Protein AF-A0A7W1TT64-F1 (afdb_monomer)

Nearest PDB structures (foldseek):
  5xu1-assembly1_M  TM=7.284E-01  e=2.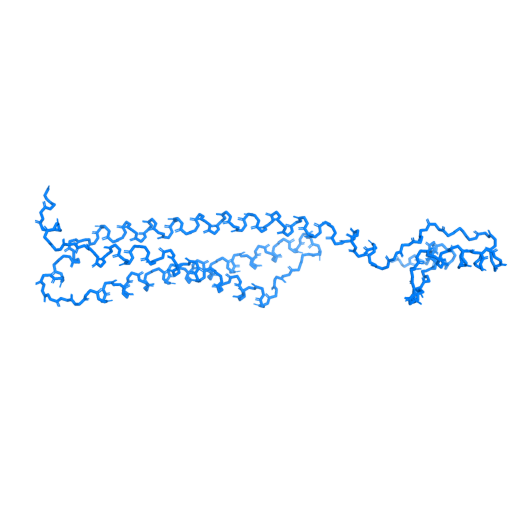300E-04  Streptococcus pneumoniae R6
  5nik-assembly1_J  TM=7.545E-01  e=5.074E-04  Escherichia coli K-12
  8g4c-assembly1_A  TM=6.627E-01  e=4.669E+00  Bacillus subtilis subsp. subtilis str. 168

Solvent-accessible surface area (backbone atoms only — not comparable to full-atom values): 11179 Å² total; per-residue (Å²): 135,87,77,84,75,57,78,86,72,55,84,64,75,81,83,80,88,79,92,64,96,60,70,62,73,74,47,47,64,59,53,52,49,54,48,38,75,76,38,79,88,60,82,85,86,75,96,68,52,74,66,54,54,48,50,65,68,44,48,63,56,52,52,50,52,51,54,52,48,50,53,50,51,52,53,49,51,53,49,35,52,49,53,32,49,54,47,40,48,56,47,62,79,39,41,64,63,52,34,52,44,45,74,76,65,52,63,59,64,59,56,33,53,49,47,44,51,52,38,49,50,54,44,51,52,50,48,52,50,49,52,55,50,49,53,52,49,49,54,59,49,33,76,79,38,89,83,63,74,78,84,51,69,67,59,54,51,51,52,49,51,52,51,50,52,46,39,53,60,28,32,48,58,43,27,51,52,64,61,64,61,50,58,70,57,62,76,63,73,124

Foldseek 3Di:
DDDDDPPVNPPPLDDDDDDDPDDQVVCVVVVQVVVCVVPVPRDPDDDDDPVRVVCVVCVVVVVVCVVVVVVVVVVLVVVLVVLLVVLLVVLVVCLLVLLVCVVVPHDLVVLLVVLLVVLQVVLVVVLVCCLVVVQVVLVVVCVVPVPRDDDDPVVSVVSSVVSNVSSNVSSVVSSVVSSPSDSVVSVVPD

Mean predicted aligned error: 13.92 Å

Secondary structure (DSSP, 8-state):
------TTT-----------SS-HHHHHHHHHHHHHHH-TT--------HHHHHHHHHHHHHHHHHHHHHHHHHHHHHHHHHHHHHHHHHHHHTHHHHHHHHHTT--HHHHHHHHHHHHHHHHHHHHHHHHHHHHHHHHHHHTT-TTPPPPPHHHHHHHHHHHHHHHHHHHHHHHHHHHT--HHHHTS--

Radius of gyration: 30.83 Å; Cα contacts (8 Å, |Δi|>4): 89; chains: 1; bounding box: 60×46×89 Å

Sequence (190 aa):
MSVYHPFEQEIGGGRIFVHARTDPYSLVPSITKVIRELSADQPVEQAATLEDIRAEVLAPDRLNAFVFGGFAAVALLIAIVGVTGVLAFSVSARTREFGIRLAIGSAPRHLRARVLREGAVIAGAGIAAGALGGIALARFAGSYIPDIRIPDVATLAGAAALLAAAAVCASLMPAARASRIDVIKALRAD

Structure (mmCIF, N/CA/C/O backbone):
data_AF-A0A7W1TT64-F1
#
_entry.id   AF-A0A7W1TT64-F1
#
loop_
_atom_site.group_PDB
_atom_site.id
_atom_site.type_symbol
_atom_site.label_atom_id
_atom_site.label_alt_id
_atom_site.label_comp_id
_atom_site.label_asym_id
_atom_site.label_entity_id
_atom_site.label_seq_id
_atom_site.pdbx_PDB_ins_code
_atom_site.Cartn_x
_atom_site.Cartn_y
_atom_site.Cartn_z
_atom_site.occupancy
_atom_site.B_iso_or_equiv
_atom_site.auth_seq_id
_atom_site.auth_comp_id
_atom_site.auth_asym_id
_atom_site.auth_atom_id
_atom_site.pdbx_PDB_model_num
ATOM 1 N N . MET A 1 1 ? 7.862 26.129 -38.323 1.00 34.88 1 MET A N 1
ATOM 2 C CA . MET A 1 1 ? 9.128 26.217 -39.078 1.00 34.88 1 MET A CA 1
ATOM 3 C C . MET A 1 1 ? 9.723 24.819 -39.105 1.00 34.88 1 MET A C 1
ATOM 5 O O . MET A 1 1 ? 10.373 24.418 -38.154 1.00 34.88 1 MET A O 1
ATOM 9 N N . SER A 1 2 ? 9.357 24.023 -40.108 1.00 41.34 2 SER A N 1
ATOM 10 C CA . SER A 1 2 ? 9.853 22.656 -40.290 1.00 41.34 2 SER A CA 1
ATOM 11 C C . SER A 1 2 ? 11.236 22.735 -40.926 1.00 41.34 2 SER A C 1
ATOM 13 O O . SER A 1 2 ? 11.357 22.994 -42.122 1.00 41.34 2 SER A O 1
ATOM 15 N N . VAL A 1 3 ? 12.270 22.598 -40.100 1.00 54.41 3 VAL A N 1
ATOM 16 C CA . VAL A 1 3 ? 13.655 22.497 -40.560 1.00 54.41 3 VAL A CA 1
ATOM 17 C C . VAL A 1 3 ? 13.798 21.134 -41.235 1.00 54.41 3 VAL A C 1
ATOM 19 O O . VAL A 1 3 ? 13.664 20.101 -40.586 1.00 54.41 3 VAL A O 1
ATOM 22 N N . TYR A 1 4 ? 13.980 21.135 -42.556 1.00 45.41 4 TYR A N 1
ATOM 23 C CA . TYR A 1 4 ? 14.344 19.939 -43.307 1.00 45.41 4 TYR A CA 1
ATOM 24 C C . TYR A 1 4 ? 15.760 19.539 -42.887 1.00 45.41 4 TYR A C 1
ATOM 26 O O . TYR A 1 4 ? 16.711 20.273 -43.157 1.00 45.41 4 TYR A O 1
ATOM 34 N N . HIS A 1 5 ? 15.889 18.405 -42.203 1.00 45.53 5 HIS A N 1
ATOM 35 C CA . HIS A 1 5 ? 17.178 17.766 -41.978 1.00 45.53 5 HIS A CA 1
ATOM 36 C C . HIS A 1 5 ? 17.411 16.777 -43.129 1.00 45.53 5 HIS A C 1
ATOM 38 O O . HIS A 1 5 ? 16.601 15.864 -43.300 1.00 45.53 5 HIS A O 1
ATOM 44 N N . PRO A 1 6 ? 18.448 16.969 -43.964 1.00 48.50 6 PRO A N 1
ATOM 45 C CA . PRO A 1 6 ? 18.772 16.021 -45.021 1.00 48.50 6 PRO A CA 1
ATOM 46 C C . PRO A 1 6 ? 19.100 14.653 -44.411 1.00 48.50 6 PRO A C 1
ATOM 48 O O . PRO A 1 6 ? 19.709 14.580 -43.348 1.00 48.50 6 PRO A O 1
ATOM 51 N N . PHE A 1 7 ? 18.715 13.578 -45.101 1.00 48.34 7 PHE A N 1
ATOM 52 C CA . PHE A 1 7 ? 18.893 12.187 -44.656 1.00 48.34 7 PHE A CA 1
ATOM 53 C C . PHE A 1 7 ? 20.361 11.831 -44.336 1.00 48.34 7 PHE A C 1
ATOM 55 O O . PHE A 1 7 ? 20.623 10.941 -43.542 1.00 48.34 7 PHE A O 1
ATOM 62 N N . GLU A 1 8 ? 21.326 12.577 -44.883 1.00 53.00 8 GLU A N 1
ATOM 63 C CA . GLU A 1 8 ? 22.757 12.426 -44.576 1.00 53.00 8 GLU A CA 1
ATOM 64 C C . GLU A 1 8 ? 23.195 13.088 -43.252 1.00 53.00 8 GLU A C 1
ATOM 66 O O . GLU A 1 8 ? 24.263 12.779 -42.730 1.00 53.00 8 GLU A O 1
ATOM 71 N N . GLN A 1 9 ? 22.382 13.989 -42.685 1.00 48.66 9 GLN A N 1
ATOM 72 C CA . GLN A 1 9 ? 22.589 14.590 -41.357 1.00 48.66 9 GLN A CA 1
ATOM 73 C C . GLN A 1 9 ? 21.892 13.817 -40.236 1.00 48.66 9 GLN A C 1
ATOM 75 O O . GLN A 1 9 ? 22.147 14.088 -39.059 1.00 48.66 9 GLN A O 1
ATOM 80 N N . GLU A 1 10 ? 21.035 12.854 -40.573 1.00 45.16 10 GLU A N 1
ATOM 81 C CA . GLU A 1 10 ? 20.614 11.842 -39.620 1.00 45.16 10 GLU A CA 1
ATOM 82 C C . GLU A 1 10 ? 21.817 10.910 -39.436 1.00 45.16 10 GLU A C 1
ATOM 84 O O . GLU A 1 10 ? 22.001 9.936 -40.159 1.00 45.16 10 GLU A O 1
ATOM 89 N N . ILE A 1 11 ? 22.676 11.229 -38.460 1.00 48.41 11 ILE A N 1
ATOM 90 C CA . ILE A 1 11 ? 23.713 10.332 -37.916 1.00 48.41 11 ILE A CA 1
ATOM 91 C C . ILE A 1 11 ? 22.999 9.181 -37.171 1.00 48.41 11 ILE A C 1
ATOM 93 O O . ILE A 1 11 ? 23.229 8.889 -35.999 1.00 48.41 11 ILE A O 1
ATOM 97 N N . GLY A 1 12 ? 22.030 8.554 -37.833 1.00 50.38 12 GLY A N 1
ATOM 98 C CA . GLY A 1 12 ? 21.371 7.340 -37.425 1.00 50.38 12 GLY A CA 1
ATOM 99 C C . GLY A 1 12 ? 22.289 6.209 -37.828 1.00 50.38 12 GLY A C 1
ATOM 100 O O . GLY A 1 12 ? 22.164 5.660 -38.918 1.00 50.38 12 GLY A O 1
ATOM 101 N N . GLY A 1 13 ? 23.236 5.866 -36.9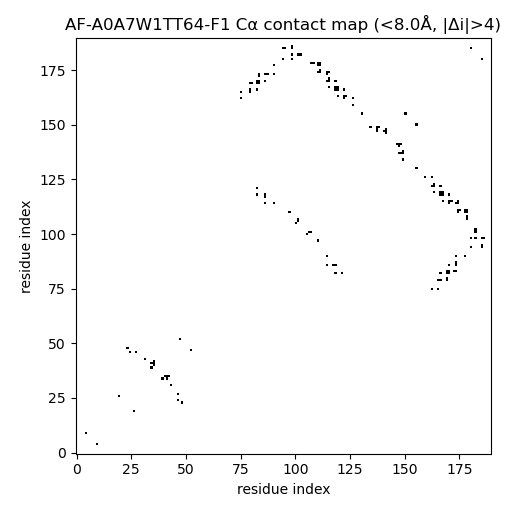52 1.00 56.75 13 GLY A N 1
ATOM 102 C CA . GLY A 1 13 ? 23.934 4.592 -37.062 1.00 56.75 13 GLY A CA 1
ATOM 103 C C . GLY A 1 13 ? 22.885 3.494 -37.234 1.00 56.75 13 GLY A C 1
ATOM 104 O O . GLY A 1 13 ? 22.055 3.282 -36.345 1.00 56.75 13 GLY A O 1
ATOM 105 N N . GLY A 1 14 ? 22.861 2.861 -38.409 1.00 58.69 14 GLY A N 1
ATOM 106 C CA . GLY A 1 14 ? 21.896 1.816 -38.723 1.00 58.69 14 GLY A CA 1
ATOM 107 C C . GLY A 1 14 ? 21.988 0.719 -37.669 1.00 58.69 14 GLY A C 1
ATOM 108 O O . GLY A 1 14 ? 23.040 0.111 -37.484 1.00 58.69 14 GLY A O 1
ATOM 109 N N . ARG A 1 15 ? 20.898 0.482 -36.937 1.00 63.44 15 ARG A N 1
ATOM 110 C CA . ARG A 1 15 ? 20.850 -0.591 -35.940 1.00 63.44 15 ARG A CA 1
ATOM 111 C C . ARG A 1 15 ? 20.474 -1.885 -36.644 1.00 63.44 15 ARG A C 1
ATOM 113 O O . ARG A 1 15 ? 19.366 -2.013 -37.157 1.00 63.44 15 ARG A O 1
ATOM 120 N N . ILE A 1 16 ? 21.394 -2.842 -36.657 1.00 66.81 16 ILE A N 1
ATOM 121 C CA . ILE A 1 16 ? 21.151 -4.180 -37.195 1.00 66.81 16 ILE A CA 1
ATOM 122 C C . ILE A 1 16 ? 20.829 -5.103 -36.022 1.00 66.81 16 ILE A C 1
ATOM 124 O O . ILE A 1 16 ? 21.653 -5.301 -35.132 1.00 66.81 16 ILE A O 1
ATOM 128 N N . PHE A 1 17 ? 19.628 -5.680 -36.021 1.00 74.44 17 PHE A N 1
ATOM 129 C CA . PHE A 1 17 ? 19.249 -6.705 -35.052 1.00 74.44 17 PHE A CA 1
ATOM 130 C C . PHE A 1 17 ? 19.583 -8.080 -35.624 1.00 74.44 17 PHE A C 1
ATOM 132 O O . PHE A 1 17 ? 19.042 -8.479 -36.654 1.00 74.44 17 PHE A O 1
ATOM 139 N N . VAL A 1 18 ? 20.466 -8.813 -34.948 1.00 72.19 18 VAL A N 1
ATOM 140 C CA . VAL A 1 18 ? 20.860 -10.168 -35.345 1.00 72.19 18 VAL A CA 1
ATOM 141 C C . VAL A 1 18 ? 20.337 -11.155 -34.313 1.00 72.19 18 VAL A C 1
ATOM 143 O O . VAL A 1 18 ? 20.601 -11.026 -33.120 1.00 72.19 18 VAL A O 1
ATOM 146 N N . HIS A 1 19 ? 19.583 -12.152 -34.770 1.00 75.25 19 HIS A N 1
ATOM 147 C CA . HIS A 1 19 ? 19.114 -13.228 -33.907 1.00 75.25 19 HIS A CA 1
ATOM 148 C C . HIS A 1 19 ? 20.179 -14.330 -33.825 1.00 75.25 19 HIS A C 1
ATOM 150 O O . HIS A 1 19 ? 20.437 -15.023 -34.809 1.00 75.25 19 HIS A O 1
ATOM 156 N N . ALA A 1 20 ? 20.788 -14.497 -32.651 1.00 78.31 20 ALA A N 1
ATOM 157 C CA . ALA A 1 20 ? 21.785 -15.529 -32.376 1.00 78.31 20 ALA A CA 1
ATOM 158 C C . ALA A 1 20 ? 21.156 -16.703 -31.608 1.00 78.31 20 ALA A C 1
ATOM 160 O O . ALA A 1 20 ? 20.444 -16.493 -30.630 1.00 78.31 20 ALA A O 1
ATOM 161 N N . ARG A 1 21 ? 21.426 -17.946 -32.036 1.00 71.62 21 ARG A N 1
ATOM 162 C CA . ARG A 1 21 ? 21.053 -19.173 -31.290 1.00 71.62 21 ARG A CA 1
ATOM 163 C C . ARG A 1 21 ? 22.179 -19.695 -30.386 1.00 71.62 21 ARG A C 1
ATOM 165 O O . ARG A 1 21 ? 21.939 -20.567 -29.560 1.00 71.62 21 ARG A O 1
ATOM 172 N N . THR A 1 22 ? 23.392 -19.185 -30.576 1.00 73.75 22 THR A N 1
ATOM 173 C CA . THR A 1 22 ? 24.617 -19.485 -29.817 1.00 73.75 22 THR A CA 1
ATOM 174 C C . THR A 1 22 ? 25.086 -18.230 -29.081 1.00 73.75 22 THR A C 1
ATOM 176 O O . THR A 1 22 ? 24.405 -17.209 -29.143 1.00 73.75 22 THR A O 1
ATOM 179 N N . ASP A 1 23 ? 26.238 -18.290 -28.401 1.00 75.62 23 ASP A N 1
ATOM 180 C CA . ASP A 1 23 ? 26.839 -17.131 -27.729 1.00 75.62 23 ASP A CA 1
ATOM 181 C C . ASP A 1 23 ? 26.889 -15.902 -28.670 1.00 75.62 23 ASP A C 1
ATOM 183 O O . ASP A 1 23 ? 27.623 -15.931 -29.666 1.00 75.62 23 ASP A O 1
ATOM 187 N N . PRO A 1 24 ? 26.110 -14.835 -28.399 1.00 73.56 24 PRO A N 1
ATOM 188 C CA . PRO A 1 24 ? 26.005 -13.666 -29.270 1.00 73.56 24 PRO A CA 1
ATOM 189 C C . PRO A 1 24 ? 27.348 -12.969 -29.493 1.00 73.56 24 PRO A C 1
ATOM 191 O O . PRO A 1 24 ? 27.601 -12.453 -30.583 1.00 73.56 24 PRO A O 1
ATOM 194 N N . TYR A 1 25 ? 28.232 -13.003 -28.493 1.00 77.12 25 TYR A N 1
ATOM 195 C CA . TYR A 1 25 ? 29.543 -12.361 -28.545 1.00 77.12 25 TYR A CA 1
ATOM 196 C C . TYR A 1 25 ? 30.503 -13.062 -29.507 1.00 77.12 25 TYR A C 1
ATOM 198 O O . TYR A 1 25 ? 31.333 -12.409 -30.138 1.00 77.12 25 TYR A O 1
ATOM 206 N N . SER A 1 26 ? 30.336 -14.371 -29.707 1.00 79.50 26 SER A N 1
ATOM 207 C CA . SER A 1 26 ? 31.131 -15.143 -30.669 1.00 79.50 26 SER A CA 1
ATOM 208 C C . SER A 1 26 ? 3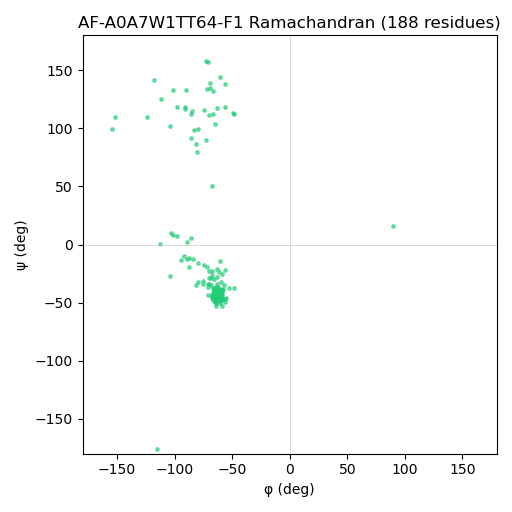0.852 -14.772 -32.133 1.00 79.50 26 SER A C 1
ATOM 210 O O . SER A 1 26 ? 31.706 -14.973 -32.995 1.00 79.50 26 SER A O 1
ATOM 212 N N . LEU A 1 27 ? 29.680 -14.191 -32.418 1.00 75.12 27 LEU A N 1
ATOM 213 C CA . LEU A 1 27 ? 29.268 -13.771 -33.762 1.00 75.12 27 LEU A CA 1
ATOM 214 C C . LEU A 1 27 ? 29.725 -12.346 -34.103 1.00 75.12 27 LEU A C 1
ATOM 216 O O . LEU A 1 27 ? 29.802 -11.996 -35.283 1.00 75.12 27 LEU A O 1
ATOM 220 N N . VAL A 1 28 ? 30.063 -11.534 -33.095 1.00 78.75 28 VAL A N 1
ATOM 221 C CA . VAL A 1 28 ? 30.485 -10.134 -33.262 1.00 78.75 28 VAL A CA 1
ATOM 222 C C . VAL A 1 28 ? 31.692 -9.994 -34.198 1.00 78.75 28 VAL A C 1
ATOM 224 O O . VAL A 1 28 ? 31.609 -9.172 -35.116 1.00 78.75 28 VAL A O 1
ATOM 227 N N . PRO A 1 29 ? 32.781 -10.783 -34.068 1.00 80.12 29 PRO A N 1
ATOM 228 C CA . PRO A 1 29 ? 33.932 -10.668 -34.964 1.00 80.12 29 PRO A CA 1
ATOM 229 C C . PRO A 1 29 ? 33.586 -11.006 -36.420 1.00 80.12 29 PRO A C 1
ATOM 231 O O . PRO A 1 29 ? 34.022 -10.309 -37.336 1.00 80.12 29 PRO A O 1
ATOM 234 N N . SER A 1 30 ? 32.770 -12.042 -36.643 1.00 77.31 30 SER A N 1
ATOM 235 C CA . SER A 1 30 ? 32.335 -12.460 -37.982 1.00 77.31 30 SER A CA 1
ATOM 236 C C . SER A 1 30 ? 31.444 -11.412 -38.646 1.00 77.31 3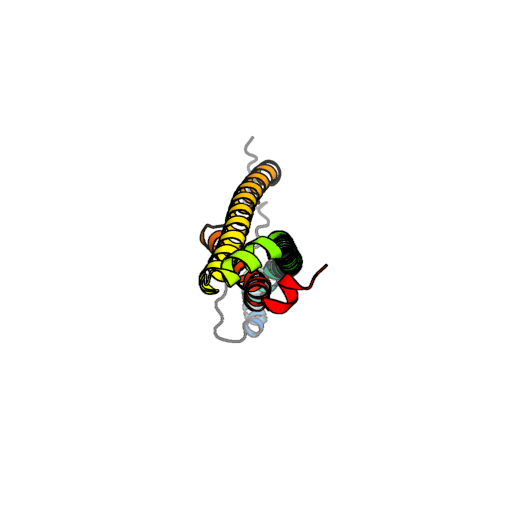0 SER A C 1
ATOM 238 O O . SER A 1 30 ? 31.666 -11.069 -39.804 1.00 77.31 30 SER A O 1
ATOM 240 N N . ILE A 1 31 ? 30.480 -10.855 -37.908 1.00 76.88 31 ILE A N 1
ATOM 241 C CA . ILE A 1 31 ? 29.585 -9.797 -38.399 1.00 76.88 31 ILE A CA 1
ATOM 242 C C . ILE A 1 31 ? 30.376 -8.517 -38.692 1.00 76.88 31 ILE A C 1
ATOM 244 O O . ILE A 1 31 ? 30.223 -7.929 -39.760 1.00 76.88 31 ILE A O 1
ATOM 248 N N . THR A 1 32 ? 31.275 -8.121 -37.786 1.00 77.62 32 THR A N 1
ATOM 249 C CA . THR A 1 32 ? 32.134 -6.938 -37.958 1.00 77.62 32 THR A CA 1
ATOM 250 C C . THR A 1 32 ? 32.997 -7.050 -39.211 1.00 77.62 32 THR A C 1
ATOM 252 O O . THR A 1 32 ? 33.163 -6.069 -39.933 1.00 77.62 32 THR A O 1
ATOM 255 N N . LYS A 1 33 ? 33.521 -8.248 -39.499 1.00 79.44 33 LYS A N 1
ATOM 256 C CA . LYS A 1 33 ? 34.307 -8.504 -40.708 1.00 79.44 33 LYS A CA 1
ATOM 257 C C . LYS A 1 33 ? 33.476 -8.319 -41.981 1.00 79.44 33 LYS A C 1
ATOM 259 O O . LYS A 1 33 ? 33.917 -7.606 -42.872 1.00 79.44 33 LYS A O 1
ATOM 264 N N . VAL A 1 34 ? 32.271 -8.892 -42.038 1.00 79.06 34 VAL A N 1
ATOM 265 C CA . VAL A 1 34 ? 31.368 -8.767 -43.199 1.00 79.06 34 VAL A CA 1
ATOM 266 C C . VAL A 1 34 ? 30.944 -7.314 -43.430 1.00 79.06 34 VAL A C 1
ATOM 268 O O . VAL A 1 34 ? 30.940 -6.849 -44.565 1.00 79.06 34 VAL A O 1
ATOM 271 N N . ILE A 1 35 ? 30.637 -6.566 -42.366 1.00 75.00 35 ILE A N 1
ATOM 272 C CA . ILE A 1 35 ? 30.296 -5.137 -42.471 1.00 75.00 35 ILE A CA 1
ATOM 273 C C . ILE A 1 35 ? 31.478 -4.345 -43.032 1.00 75.00 35 ILE A C 1
ATOM 275 O O . ILE A 1 35 ? 31.298 -3.541 -43.940 1.00 75.00 35 ILE A O 1
ATOM 279 N N . ARG A 1 36 ? 32.691 -4.617 -42.541 1.00 75.81 36 ARG A N 1
ATOM 280 C CA . ARG A 1 36 ? 33.908 -3.927 -42.981 1.00 75.81 36 ARG A CA 1
ATOM 281 C C . ARG A 1 36 ? 34.305 -4.272 -44.421 1.00 75.81 36 ARG A C 1
ATOM 283 O O . ARG A 1 36 ? 34.901 -3.438 -45.092 1.00 75.81 36 ARG A O 1
ATOM 290 N N . GLU A 1 37 ? 33.973 -5.474 -44.895 1.00 79.06 37 GLU A N 1
ATOM 291 C CA . GLU A 1 37 ? 34.121 -5.870 -46.305 1.00 79.06 37 GLU A CA 1
ATOM 292 C C . GLU A 1 37 ? 33.122 -5.143 -47.222 1.00 79.06 37 GLU A C 1
ATOM 294 O O . GLU A 1 37 ? 33.463 -4.824 -48.358 1.00 79.06 37 GLU A O 1
ATOM 299 N N . LEU A 1 38 ? 31.910 -4.854 -46.736 1.00 74.00 38 LEU A N 1
ATOM 300 C CA . LEU A 1 38 ? 30.876 -4.134 -47.488 1.00 74.00 38 LEU A CA 1
ATOM 301 C C . LEU A 1 38 ? 31.067 -2.609 -47.463 1.00 74.00 38 LEU A C 1
ATOM 303 O O . LEU A 1 38 ? 30.752 -1.940 -48.444 1.00 74.00 38 LEU A O 1
ATOM 307 N N . SER A 1 39 ? 31.566 -2.058 -46.355 1.00 67.31 39 SER A N 1
ATOM 308 C CA . SER A 1 39 ? 31.860 -0.633 -46.194 1.00 67.31 39 SER A CA 1
ATOM 309 C C . SER A 1 39 ? 32.988 -0.426 -45.182 1.00 67.31 39 SER A C 1
ATOM 311 O O . SER A 1 39 ? 32.819 -0.633 -43.978 1.00 67.31 39 SER A O 1
ATOM 313 N N . ALA A 1 40 ? 34.158 -0.010 -45.670 1.00 65.12 40 ALA A N 1
ATOM 314 C CA . ALA A 1 40 ? 35.348 0.188 -44.841 1.00 65.12 40 ALA A CA 1
ATOM 315 C C . ALA A 1 40 ? 35.235 1.397 -43.891 1.00 65.12 40 ALA A C 1
ATOM 317 O O . ALA A 1 40 ? 35.902 1.420 -42.856 1.00 65.12 40 ALA A O 1
ATOM 318 N N . ASP A 1 41 ? 34.364 2.358 -44.215 1.00 62.75 41 ASP A N 1
ATOM 319 C CA . ASP A 1 41 ? 34.201 3.621 -43.485 1.00 62.75 41 ASP A CA 1
ATOM 320 C C . ASP A 1 41 ? 33.181 3.540 -42.337 1.00 62.75 41 ASP A C 1
ATOM 322 O O . ASP A 1 41 ? 32.931 4.539 -41.665 1.00 62.75 41 ASP A O 1
ATOM 326 N N . GLN A 1 42 ? 32.581 2.367 -42.084 1.00 60.06 42 GLN A N 1
ATOM 327 C CA . GLN A 1 42 ? 31.570 2.203 -41.039 1.00 60.06 42 GLN A CA 1
ATOM 328 C C . GLN A 1 42 ? 32.141 1.493 -39.796 1.00 60.06 42 GLN A C 1
ATOM 330 O O . GLN A 1 42 ? 32.302 0.267 -39.794 1.00 60.06 42 GLN A O 1
ATOM 335 N N . PRO A 1 43 ? 32.458 2.228 -38.714 1.00 59.62 43 PRO A N 1
ATOM 336 C CA . PRO A 1 43 ? 32.926 1.621 -37.477 1.00 59.62 43 PRO A CA 1
ATOM 337 C C . PRO A 1 43 ? 31.781 0.897 -36.749 1.00 59.62 43 PRO A C 1
ATOM 339 O O . PRO A 1 43 ? 30.677 1.417 -36.589 1.00 59.62 43 PRO A O 1
ATOM 342 N N . VAL A 1 44 ? 32.049 -0.330 -36.292 1.00 60.94 44 VAL A N 1
ATOM 343 C CA . VAL A 1 44 ? 31.151 -1.083 -35.403 1.00 60.94 44 VAL A CA 1
ATOM 344 C C . VAL A 1 44 ? 31.469 -0.657 -33.972 1.00 60.94 44 VAL A C 1
ATOM 346 O O . VAL A 1 44 ? 32.384 -1.187 -33.349 1.00 60.94 44 VAL A O 1
ATOM 349 N N . GLU A 1 45 ? 30.755 0.357 -33.490 1.00 56.56 45 GLU A N 1
ATOM 350 C CA . GLU A 1 45 ? 31.094 1.080 -32.254 1.00 56.56 45 GLU A CA 1
ATOM 351 C C . GLU A 1 45 ? 30.664 0.350 -30.966 1.00 56.56 45 GLU A C 1
ATOM 353 O O . GLU A 1 45 ? 31.355 0.444 -29.958 1.00 56.56 45 GLU A O 1
ATOM 358 N N . GLN A 1 46 ? 29.561 -0.413 -30.972 1.00 61.88 46 GLN A N 1
ATOM 359 C CA . GLN A 1 46 ? 29.055 -1.106 -29.773 1.00 61.88 46 GLN A CA 1
ATOM 360 C C . GLN A 1 46 ? 28.224 -2.342 -30.134 1.00 61.88 46 GLN A C 1
ATOM 362 O O . GLN A 1 46 ? 27.038 -2.256 -30.454 1.00 61.88 46 GLN A O 1
ATOM 367 N N . ALA A 1 47 ? 28.842 -3.520 -30.054 1.00 59.66 47 ALA A N 1
ATOM 368 C CA . ALA A 1 47 ? 28.113 -4.780 -30.064 1.00 59.66 47 ALA A CA 1
ATOM 369 C C . ALA A 1 47 ? 27.614 -5.080 -28.644 1.00 59.66 47 ALA A C 1
ATOM 371 O O . ALA A 1 47 ? 28.371 -5.557 -27.805 1.00 59.66 47 ALA A O 1
ATOM 372 N N . ALA A 1 48 ? 26.346 -4.774 -28.379 1.00 65.44 48 ALA A N 1
ATOM 373 C CA . ALA A 1 48 ? 25.675 -5.100 -27.127 1.00 65.44 48 ALA A CA 1
ATOM 374 C C . ALA A 1 48 ? 24.499 -6.034 -27.409 1.00 65.44 48 ALA A C 1
ATOM 376 O O . ALA A 1 48 ? 23.795 -5.882 -28.415 1.00 65.44 48 ALA A O 1
ATOM 377 N N . THR A 1 49 ? 24.270 -7.007 -26.531 1.00 70.06 49 THR A N 1
ATOM 378 C CA . THR A 1 49 ? 23.066 -7.829 -26.642 1.00 70.06 49 THR A CA 1
ATOM 379 C C . THR A 1 49 ? 21.843 -7.013 -26.225 1.00 70.06 49 THR A C 1
ATOM 381 O O . THR A 1 49 ? 21.939 -6.042 -25.471 1.00 70.06 49 THR A O 1
ATOM 384 N N . LEU A 1 50 ? 20.656 -7.418 -26.684 1.00 64.19 50 LEU A N 1
ATOM 385 C CA . LEU A 1 50 ? 19.408 -6.829 -26.187 1.00 64.19 50 LEU A CA 1
ATOM 386 C C . LEU A 1 50 ? 19.251 -7.014 -24.668 1.00 64.19 50 LEU A C 1
ATOM 388 O O . LEU A 1 50 ? 18.580 -6.203 -24.039 1.00 64.19 50 LEU A O 1
ATOM 392 N N . GLU A 1 51 ? 19.874 -8.044 -24.085 1.00 63.84 51 GLU A N 1
ATOM 393 C CA . GLU A 1 51 ? 19.916 -8.282 -22.638 1.00 63.84 51 GLU A CA 1
ATOM 394 C C . GLU A 1 51 ? 20.742 -7.202 -21.923 1.00 63.84 51 GLU A C 1
ATOM 396 O O . GLU A 1 51 ? 20.287 -6.656 -20.922 1.00 63.84 51 GLU A O 1
ATOM 401 N N . ASP A 1 52 ? 21.901 -6.834 -22.475 1.00 61.47 52 ASP A N 1
ATOM 402 C CA . ASP A 1 52 ? 22.798 -5.823 -21.898 1.00 61.47 52 ASP A CA 1
ATOM 403 C C . ASP A 1 52 ? 22.209 -4.417 -22.014 1.00 61.47 52 ASP A C 1
ATOM 405 O O . ASP A 1 52 ? 22.158 -3.685 -21.030 1.00 61.47 52 ASP A O 1
ATOM 409 N N . ILE A 1 53 ? 21.639 -4.071 -23.175 1.00 64.44 53 ILE A N 1
ATOM 410 C CA . ILE A 1 53 ? 20.914 -2.801 -23.352 1.00 64.44 53 ILE A CA 1
ATOM 411 C C . ILE A 1 53 ? 19.725 -2.738 -22.387 1.00 64.44 53 ILE A C 1
ATOM 413 O O . ILE A 1 53 ? 19.453 -1.707 -21.776 1.00 64.44 53 ILE A O 1
ATOM 417 N N . ARG A 1 54 ? 19.012 -3.852 -22.210 1.00 59.19 54 ARG A N 1
ATOM 418 C CA . ARG A 1 54 ? 17.905 -3.943 -21.258 1.00 59.19 54 ARG A CA 1
ATOM 419 C C . ARG A 1 54 ? 18.389 -3.814 -19.811 1.00 59.19 54 ARG A C 1
ATOM 421 O O . ARG A 1 54 ? 17.692 -3.189 -19.016 1.00 59.19 54 ARG A O 1
ATOM 428 N N . ALA A 1 55 ? 19.540 -4.380 -19.458 1.00 61.12 55 ALA A N 1
ATOM 429 C CA . ALA A 1 55 ? 20.128 -4.265 -18.127 1.00 61.12 55 ALA A CA 1
ATOM 430 C C . ALA A 1 55 ? 20.577 -2.827 -17.822 1.00 61.12 55 ALA A C 1
ATOM 432 O O . ALA A 1 55 ? 20.288 -2.328 -16.736 1.00 61.12 55 ALA A O 1
ATOM 433 N N . GLU A 1 56 ? 21.190 -2.148 -18.791 1.00 59.84 56 GLU A N 1
ATOM 434 C CA . GLU A 1 56 ? 21.628 -0.750 -18.697 1.00 59.84 56 GLU A CA 1
ATOM 435 C C . GLU A 1 56 ? 20.436 0.212 -18.565 1.00 59.84 56 GLU A C 1
ATOM 437 O O . GLU A 1 56 ? 20.429 1.100 -17.713 1.00 59.84 56 GLU A O 1
ATOM 442 N N . VAL A 1 57 ? 19.372 -0.014 -19.343 1.00 58.81 57 VAL A N 1
ATOM 443 C CA . VAL A 1 57 ? 18.161 0.824 -19.329 1.00 58.81 57 VAL A CA 1
ATOM 444 C C . VAL A 1 57 ? 17.286 0.571 -18.092 1.00 58.81 57 VAL A C 1
ATOM 446 O O . VAL A 1 57 ? 16.649 1.498 -17.602 1.00 58.81 57 VAL A O 1
ATOM 449 N N . LEU A 1 58 ? 17.255 -0.652 -17.546 1.00 60.84 58 LEU A N 1
ATOM 450 C CA . LEU A 1 58 ? 16.454 -0.987 -16.354 1.00 60.84 58 LEU A CA 1
ATOM 451 C C . LEU A 1 58 ? 17.187 -0.765 -15.023 1.00 60.84 58 LEU A C 1
ATOM 453 O O . LEU A 1 58 ? 16.551 -0.829 -13.966 1.00 60.84 58 LEU A O 1
ATOM 457 N N . ALA A 1 59 ? 18.505 -0.551 -15.029 1.00 61.78 59 ALA A N 1
ATOM 458 C CA . ALA A 1 59 ? 19.272 -0.326 -13.803 1.00 61.78 59 ALA A CA 1
ATOM 459 C C . ALA A 1 59 ? 18.778 0.897 -12.990 1.00 61.78 59 ALA A C 1
ATOM 461 O O . ALA A 1 59 ? 18.597 0.744 -11.775 1.00 61.78 59 ALA A O 1
ATOM 462 N N . PRO A 1 60 ? 18.465 2.062 -13.603 1.00 63.75 60 PRO A N 1
ATOM 463 C CA . PRO A 1 60 ? 17.910 3.213 -12.883 1.00 63.75 60 PRO A CA 1
ATOM 464 C C . PRO A 1 60 ? 16.520 2.936 -12.293 1.00 63.75 60 PRO A C 1
ATOM 466 O O . PRO A 1 60 ? 16.248 3.278 -11.139 1.00 63.75 60 PRO A O 1
ATOM 469 N N . ASP A 1 61 ? 15.654 2.257 -13.050 1.00 70.56 61 ASP A N 1
ATOM 470 C CA . ASP A 1 61 ? 14.280 1.955 -12.632 1.00 70.56 61 ASP A CA 1
ATOM 471 C C . ASP A 1 61 ? 14.239 1.015 -11.424 1.00 70.56 61 ASP A C 1
ATOM 473 O O . ASP A 1 61 ? 13.442 1.207 -10.501 1.00 70.56 61 ASP A O 1
ATOM 477 N N . ARG A 1 62 ? 15.131 0.016 -11.384 1.00 76.31 62 ARG A N 1
ATOM 478 C CA . ARG A 1 62 ? 15.242 -0.911 -10.247 1.00 76.31 62 ARG A CA 1
ATOM 479 C C . ARG A 1 62 ? 15.711 -0.214 -8.977 1.00 76.31 62 ARG A C 1
ATOM 481 O O . ARG A 1 62 ? 15.177 -0.504 -7.905 1.00 76.31 62 ARG A O 1
ATOM 488 N N . LEU A 1 63 ? 16.677 0.700 -9.085 1.00 81.94 63 LEU A N 1
ATOM 489 C CA . LEU A 1 63 ? 17.158 1.466 -7.936 1.00 81.94 63 LEU A CA 1
ATOM 490 C C . LEU A 1 63 ? 16.045 2.353 -7.371 1.00 81.94 63 LEU A C 1
ATOM 492 O O . LEU A 1 63 ? 15.779 2.310 -6.169 1.00 81.94 63 LEU A O 1
ATOM 496 N N . ASN A 1 64 ? 15.342 3.087 -8.236 1.00 81.81 64 ASN A N 1
ATOM 497 C CA . ASN A 1 64 ? 14.201 3.903 -7.827 1.00 81.81 64 ASN A CA 1
ATOM 498 C C . ASN A 1 64 ? 13.107 3.052 -7.171 1.00 81.81 64 ASN A C 1
ATOM 500 O O . ASN A 1 64 ? 12.634 3.397 -6.089 1.00 81.81 64 ASN A O 1
ATOM 504 N N . ALA A 1 65 ? 12.744 1.912 -7.766 1.00 85.38 65 ALA A N 1
ATOM 505 C CA . ALA A 1 65 ? 11.758 1.001 -7.188 1.00 85.38 65 ALA A CA 1
ATOM 506 C C . ALA A 1 65 ? 12.171 0.496 -5.796 1.00 85.38 65 ALA A C 1
ATOM 508 O O . ALA A 1 65 ? 11.331 0.420 -4.900 1.00 85.38 65 ALA A O 1
ATOM 509 N N . PHE A 1 66 ? 13.456 0.199 -5.583 1.00 89.25 66 PHE A N 1
ATOM 510 C CA . PHE A 1 66 ? 13.965 -0.223 -4.279 1.00 89.25 66 PHE A CA 1
ATOM 511 C C . PHE A 1 66 ? 13.884 0.900 -3.236 1.00 89.25 66 PHE A C 1
ATOM 513 O O . PHE A 1 66 ? 13.401 0.677 -2.126 1.00 89.25 66 PHE A O 1
ATOM 520 N N . VAL A 1 67 ? 14.292 2.120 -3.598 1.00 92.31 67 VAL A N 1
ATOM 521 C CA . VAL A 1 67 ? 14.248 3.290 -2.706 1.00 92.31 67 VAL A CA 1
ATOM 522 C C . VAL A 1 67 ? 12.806 3.653 -2.340 1.00 92.31 67 VAL A C 1
ATOM 524 O O . VAL A 1 67 ? 12.480 3.773 -1.157 1.00 92.31 67 VAL A O 1
ATOM 527 N N . PHE A 1 68 ? 11.912 3.759 -3.328 1.00 90.12 68 PHE A N 1
ATOM 528 C CA . PHE A 1 68 ? 10.491 4.015 -3.081 1.00 90.12 68 PHE A CA 1
ATOM 529 C C . PHE A 1 68 ? 9.823 2.871 -2.318 1.00 90.12 68 PHE A C 1
ATOM 531 O O . PHE A 1 68 ? 8.999 3.129 -1.442 1.00 90.12 68 PHE A O 1
ATOM 538 N N . GLY A 1 69 ? 10.210 1.622 -2.587 1.00 92.19 69 GLY A N 1
ATOM 539 C CA . GLY A 1 69 ? 9.786 0.459 -1.810 1.00 92.19 69 GLY A CA 1
ATOM 540 C C . GLY A 1 69 ? 10.203 0.563 -0.342 1.00 92.19 69 GLY A C 1
ATOM 541 O O . GLY A 1 69 ? 9.392 0.304 0.547 1.00 92.19 69 GLY A O 1
ATOM 542 N N . GLY A 1 70 ? 11.425 1.027 -0.073 1.00 95.50 70 GLY A N 1
ATOM 543 C CA . GLY A 1 70 ? 11.910 1.324 1.274 1.00 95.50 70 GLY A CA 1
ATOM 544 C C . GLY A 1 70 ? 11.076 2.399 1.976 1.00 95.50 70 GLY A C 1
ATOM 545 O O . GLY A 1 70 ? 10.610 2.184 3.096 1.00 95.50 70 GLY A O 1
ATOM 546 N N . PHE A 1 71 ? 10.810 3.528 1.310 1.00 95.31 71 PHE A N 1
ATOM 547 C CA . PHE A 1 71 ? 9.938 4.572 1.864 1.00 95.31 71 PHE A CA 1
ATOM 548 C C . PHE A 1 71 ? 8.515 4.072 2.119 1.00 95.31 71 PHE A C 1
ATOM 550 O O . PHE A 1 71 ? 7.947 4.362 3.173 1.00 95.31 71 PHE A O 1
ATOM 557 N N . ALA A 1 72 ? 7.955 3.280 1.203 1.00 92.62 72 ALA A N 1
ATOM 558 C CA . ALA A 1 72 ? 6.641 2.674 1.369 1.00 92.62 72 ALA A CA 1
ATOM 559 C C . ALA A 1 72 ? 6.601 1.726 2.577 1.00 92.62 72 ALA A C 1
ATOM 561 O O . ALA A 1 72 ? 5.642 1.762 3.346 1.00 92.62 72 ALA A O 1
ATOM 562 N N . ALA A 1 73 ? 7.651 0.929 2.796 1.00 94.81 73 ALA A N 1
ATOM 563 C CA . ALA A 1 73 ? 7.755 0.048 3.956 1.00 94.81 73 ALA A CA 1
ATOM 564 C C . ALA A 1 73 ? 7.797 0.836 5.275 1.00 94.81 73 ALA A C 1
ATOM 566 O O . ALA A 1 73 ? 7.073 0.506 6.215 1.00 94.81 73 ALA A O 1
ATOM 567 N N . VAL A 1 74 ? 8.584 1.913 5.343 1.00 96.31 74 VAL A N 1
ATOM 568 C CA . VAL A 1 74 ? 8.639 2.786 6.529 1.00 96.31 74 VAL A CA 1
ATOM 569 C C . VAL A 1 74 ? 7.292 3.468 6.771 1.00 96.31 74 VAL A C 1
ATOM 571 O O . VAL A 1 74 ? 6.790 3.450 7.895 1.00 96.31 74 VAL A O 1
ATOM 574 N N . ALA A 1 75 ? 6.668 4.018 5.728 1.00 92.88 75 ALA A N 1
ATOM 575 C CA . ALA A 1 75 ? 5.346 4.631 5.827 1.00 92.88 75 ALA A CA 1
ATOM 576 C C . ALA A 1 75 ? 4.290 3.628 6.320 1.00 92.88 75 ALA A C 1
ATOM 578 O O . ALA A 1 75 ? 3.469 3.961 7.176 1.00 92.88 75 ALA A O 1
ATOM 579 N N . LEU A 1 76 ? 4.349 2.382 5.840 1.00 92.00 76 LEU A N 1
ATOM 580 C CA . LEU A 1 76 ? 3.473 1.301 6.283 1.00 92.00 76 LEU A CA 1
ATOM 581 C C . LEU A 1 76 ? 3.678 0.975 7.767 1.00 92.00 76 LEU A C 1
ATOM 583 O O . LEU A 1 76 ? 2.700 0.825 8.497 1.00 92.00 76 LEU A O 1
ATOM 587 N N . LEU A 1 77 ? 4.927 0.908 8.236 1.00 93.88 77 LEU A N 1
ATOM 588 C CA . LEU A 1 77 ? 5.234 0.699 9.654 1.00 93.88 77 LEU A CA 1
ATOM 589 C C . LEU A 1 77 ? 4.685 1.835 10.521 1.00 93.88 77 LEU A C 1
ATOM 591 O O . LEU A 1 77 ? 4.037 1.569 11.534 1.00 93.88 77 LEU A O 1
ATOM 595 N N . ILE A 1 78 ? 4.882 3.089 10.105 1.00 93.75 78 ILE A N 1
ATOM 596 C CA . ILE A 1 78 ? 4.336 4.262 10.802 1.00 93.75 78 ILE A CA 1
ATOM 597 C C . ILE A 1 78 ? 2.807 4.175 10.864 1.00 93.75 78 ILE A C 1
ATOM 599 O O . ILE A 1 78 ? 2.223 4.387 11.928 1.00 93.75 78 ILE A O 1
ATOM 603 N N . ALA A 1 79 ? 2.155 3.806 9.761 1.00 90.19 79 ALA A N 1
ATOM 604 C CA . ALA A 1 79 ? 0.709 3.631 9.718 1.00 90.19 79 ALA A CA 1
ATOM 605 C C . ALA A 1 79 ? 0.235 2.524 10.676 1.00 90.19 79 ALA A C 1
ATOM 607 O O . ALA A 1 79 ? -0.707 2.741 11.437 1.00 90.19 79 ALA A O 1
ATOM 608 N N . ILE A 1 80 ? 0.906 1.367 10.700 1.00 89.31 80 ILE A N 1
ATOM 609 C CA . ILE A 1 80 ? 0.594 0.257 11.617 1.00 89.31 80 ILE A CA 1
ATOM 610 C C . ILE A 1 80 ? 0.709 0.712 13.075 1.00 89.31 80 ILE A C 1
ATOM 612 O O . ILE A 1 80 ? -0.200 0.460 13.872 1.00 89.31 80 ILE A O 1
ATOM 616 N N . VAL A 1 81 ? 1.798 1.398 13.429 1.00 90.88 81 VAL A N 1
ATOM 617 C CA . VAL A 1 81 ? 2.021 1.916 14.787 1.00 90.88 81 VAL A CA 1
ATOM 618 C C . VAL A 1 81 ? 0.950 2.944 15.154 1.00 90.88 81 VAL A C 1
ATOM 620 O O . VAL A 1 81 ? 0.355 2.843 16.227 1.00 90.88 81 VAL A O 1
ATOM 623 N N . GLY A 1 82 ? 0.643 3.879 14.253 1.00 89.56 82 GLY A N 1
ATOM 624 C CA . GLY A 1 82 ? -0.384 4.901 14.452 1.00 89.56 82 GLY A CA 1
ATOM 625 C C . GLY A 1 82 ? -1.776 4.305 14.660 1.00 89.56 82 GLY A C 1
ATOM 626 O O . GLY A 1 82 ? -2.436 4.615 15.650 1.00 89.56 82 GLY A O 1
ATOM 627 N N . VAL A 1 83 ? -2.206 3.388 13.786 1.00 88.00 83 VAL A N 1
ATOM 628 C CA . VAL A 1 83 ? -3.505 2.701 13.901 1.00 88.00 83 VAL A CA 1
ATOM 629 C C . VAL A 1 83 ? -3.581 1.895 15.196 1.00 88.00 83 VAL A C 1
ATOM 631 O O . VAL A 1 83 ? -4.572 1.983 15.919 1.00 88.00 83 VAL A O 1
ATOM 634 N N . THR A 1 84 ? -2.524 1.152 15.534 1.00 86.88 84 THR A N 1
ATOM 635 C CA . THR A 1 84 ? -2.466 0.382 16.785 1.00 86.88 84 THR A CA 1
ATOM 636 C C . THR A 1 84 ? -2.562 1.303 18.001 1.00 86.88 84 THR A C 1
ATOM 638 O O . THR A 1 84 ? -3.306 0.998 18.931 1.00 86.88 84 THR A O 1
ATOM 641 N N . GLY A 1 85 ? -1.860 2.440 17.988 1.00 86.56 85 GLY A N 1
ATOM 642 C CA . GLY A 1 85 ? -1.871 3.436 19.059 1.00 86.56 85 GLY A CA 1
ATOM 643 C C . GLY A 1 85 ? -3.236 4.096 19.245 1.00 86.56 85 GLY A C 1
ATOM 644 O O . GLY A 1 85 ? -3.758 4.111 20.359 1.00 86.56 85 GLY A O 1
ATOM 645 N N . VAL A 1 86 ? -3.854 4.569 18.157 1.00 87.38 86 VAL A N 1
ATOM 646 C CA . VAL A 1 86 ? -5.191 5.186 18.183 1.00 87.38 86 VAL A CA 1
ATOM 647 C C . VAL A 1 86 ? -6.238 4.191 18.683 1.00 87.38 86 VAL A C 1
ATOM 649 O O . VAL A 1 86 ? -7.032 4.523 19.563 1.00 87.38 86 VAL A O 1
ATOM 652 N N . LEU A 1 87 ? -6.219 2.949 18.188 1.00 85.62 87 LEU A N 1
ATOM 653 C CA . LEU A 1 87 ? -7.152 1.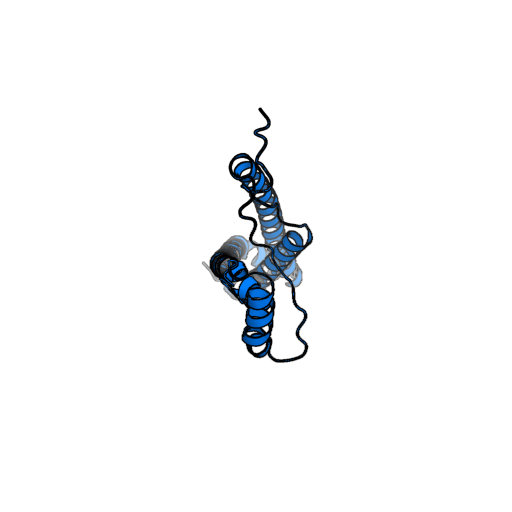915 18.637 1.00 85.62 87 LEU A CA 1
ATOM 654 C C . LEU A 1 87 ? -6.902 1.514 20.094 1.00 85.62 87 LEU A C 1
ATOM 656 O O . LEU A 1 87 ? -7.858 1.381 20.854 1.00 85.62 87 LEU A O 1
ATOM 660 N N . ALA A 1 88 ? -5.645 1.347 20.512 1.00 82.88 88 ALA A N 1
ATOM 661 C CA . ALA A 1 88 ? -5.310 1.030 21.899 1.00 82.88 88 ALA A CA 1
ATOM 662 C C . ALA A 1 88 ? -5.761 2.141 22.859 1.00 82.88 88 ALA A C 1
ATOM 664 O O . ALA A 1 88 ? -6.320 1.839 23.912 1.00 82.88 88 ALA A O 1
ATOM 665 N N . PHE A 1 89 ? -5.584 3.408 22.479 1.00 83.50 89 PHE A N 1
ATOM 666 C CA . PHE A 1 89 ? -6.080 4.548 23.243 1.00 83.50 89 PHE A CA 1
ATOM 667 C C . PHE A 1 89 ? -7.613 4.564 23.311 1.00 83.50 89 PHE A C 1
ATOM 669 O O . PHE A 1 89 ? -8.170 4.685 24.400 1.00 83.50 89 PHE A O 1
ATOM 676 N N . SER A 1 90 ? -8.298 4.360 22.179 1.00 82.00 90 SER A N 1
ATOM 677 C CA . SER A 1 90 ? -9.768 4.310 22.113 1.00 82.00 90 SER A CA 1
ATOM 678 C C . SER A 1 90 ? -10.340 3.180 22.986 1.00 82.00 90 SER A C 1
ATOM 680 O O . SER A 1 90 ? -11.326 3.372 23.702 1.00 82.00 90 SER A O 1
ATOM 682 N N . VAL A 1 91 ? -9.680 2.013 23.005 1.00 76.25 91 VAL A N 1
ATOM 683 C CA . VAL A 1 91 ? -10.027 0.893 23.895 1.00 76.25 91 VAL A CA 1
ATOM 684 C C . VAL A 1 91 ? -9.828 1.271 25.361 1.00 76.25 91 VAL A C 1
ATOM 686 O O . VAL A 1 91 ? -10.755 1.094 26.150 1.00 76.25 91 VAL A O 1
ATOM 689 N N . SER A 1 92 ? -8.665 1.824 25.723 1.00 76.50 92 SER A N 1
ATOM 690 C CA . SER A 1 92 ? -8.362 2.228 27.101 1.00 76.50 92 SER A CA 1
ATOM 691 C C . SER A 1 92 ? -9.341 3.285 27.619 1.00 76.50 92 SER A C 1
ATOM 693 O O . SER A 1 92 ? -9.875 3.128 28.718 1.00 76.50 92 SER A O 1
ATOM 695 N N . ALA A 1 93 ? -9.659 4.299 26.809 1.00 75.94 93 ALA A N 1
ATOM 696 C CA . ALA A 1 93 ? -10.610 5.356 27.152 1.00 75.94 93 ALA A CA 1
ATOM 697 C C . ALA A 1 93 ? -12.043 4.832 27.374 1.00 75.94 93 ALA A C 1
ATOM 699 O O . ALA A 1 93 ? -12.800 5.408 28.152 1.00 75.94 93 ALA A O 1
ATOM 700 N N . ARG A 1 94 ? -12.419 3.716 26.731 1.00 74.94 94 ARG A N 1
ATOM 701 C CA . ARG A 1 94 ? -13.751 3.090 26.845 1.00 74.94 94 ARG A CA 1
ATOM 702 C C . ARG A 1 94 ? -13.781 1.846 27.736 1.00 74.94 94 ARG A C 1
ATOM 704 O O . ARG A 1 94 ? -14.807 1.169 27.803 1.00 74.94 94 ARG A O 1
ATOM 711 N N . THR A 1 95 ? -12.702 1.558 28.468 1.00 72.38 95 THR A N 1
ATOM 712 C CA . THR A 1 95 ? -12.598 0.391 29.368 1.00 72.38 95 THR A CA 1
ATOM 713 C C . THR A 1 95 ? -13.762 0.316 30.357 1.00 72.38 95 THR A C 1
ATOM 715 O O . THR A 1 95 ? -14.284 -0.769 30.602 1.00 72.38 95 THR A O 1
ATOM 718 N N . ARG A 1 96 ? -14.229 1.463 30.872 1.00 67.25 96 ARG A N 1
ATOM 719 C CA . ARG A 1 96 ? -15.345 1.532 31.829 1.00 67.25 96 ARG A CA 1
ATOM 720 C C . ARG A 1 96 ? -16.684 1.122 31.204 1.00 67.25 96 ARG A C 1
ATOM 722 O O . ARG A 1 96 ? -17.395 0.302 31.774 1.00 67.25 96 ARG A O 1
ATOM 729 N N . GLU A 1 97 ? -17.001 1.618 30.006 1.00 75.44 97 GLU A N 1
ATOM 730 C CA . GLU A 1 97 ? -18.207 1.214 29.257 1.00 75.44 97 GLU A CA 1
ATOM 731 C C . GLU A 1 97 ? -18.180 -0.278 28.913 1.00 75.44 97 GLU A C 1
ATOM 733 O O . GLU A 1 97 ? -19.191 -0.979 29.011 1.00 75.44 97 GLU A O 1
ATOM 738 N N . PHE A 1 98 ? -17.003 -0.768 28.516 1.00 71.19 98 PHE A N 1
ATOM 739 C CA . PHE A 1 98 ? -16.778 -2.169 28.200 1.00 71.19 98 PHE A CA 1
ATOM 740 C C . PHE A 1 98 ? -16.920 -3.070 29.430 1.00 71.19 98 PHE A C 1
ATOM 742 O O . PHE A 1 98 ? -17.579 -4.104 29.330 1.00 71.19 98 PHE A O 1
ATOM 749 N N . GLY A 1 99 ? -16.396 -2.656 30.588 1.00 68.69 99 GLY A N 1
ATOM 750 C CA . GLY A 1 99 ? -16.560 -3.353 31.865 1.00 68.69 99 GLY A CA 1
ATOM 751 C C . GLY A 1 99 ? -18.022 -3.440 32.308 1.00 68.69 99 GLY A C 1
ATOM 752 O O . GLY A 1 99 ? -18.479 -4.519 32.676 1.00 68.69 99 GLY A O 1
ATOM 753 N N . ILE A 1 100 ? -18.788 -2.350 32.175 1.00 73.31 100 ILE A N 1
ATOM 754 C CA . ILE A 1 100 ? -20.227 -2.329 32.493 1.00 73.31 100 ILE A CA 1
ATOM 755 C C . ILE A 1 100 ? -21.005 -3.268 31.560 1.00 73.31 100 ILE A C 1
ATOM 757 O O . ILE A 1 100 ? -21.775 -4.104 32.025 1.00 73.31 100 ILE A O 1
ATOM 761 N N . ARG A 1 101 ? -20.779 -3.202 30.239 1.00 74.81 101 ARG A N 1
ATOM 762 C CA . ARG A 1 101 ? -21.438 -4.108 29.277 1.00 74.81 101 ARG A CA 1
ATOM 763 C C . ARG A 1 101 ? -21.105 -5.577 29.524 1.00 74.81 101 ARG A C 1
ATOM 765 O O . ARG A 1 101 ? -21.971 -6.431 29.353 1.00 74.81 101 ARG A O 1
ATOM 772 N N . LEU A 1 102 ? -19.864 -5.875 29.897 1.00 70.50 102 LEU A N 1
ATOM 773 C CA . LEU A 1 102 ? -19.432 -7.239 30.185 1.00 70.50 102 LEU A CA 1
ATOM 774 C C . LEU A 1 102 ? -20.056 -7.754 31.496 1.00 70.50 102 LEU A C 1
ATOM 776 O O . LEU A 1 102 ? -20.482 -8.903 31.539 1.00 70.50 102 LEU A O 1
ATOM 780 N N . ALA A 1 103 ? -20.221 -6.892 32.508 1.00 71.88 103 ALA A N 1
ATOM 781 C CA . ALA A 1 103 ? -20.910 -7.213 33.763 1.00 71.88 103 ALA A CA 1
ATOM 782 C C . ALA A 1 103 ? -22.415 -7.501 33.584 1.00 71.88 103 ALA A C 1
ATOM 784 O O . ALA A 1 103 ? -22.973 -8.313 34.313 1.00 71.88 103 ALA A O 1
ATOM 785 N N . ILE A 1 104 ? -23.059 -6.894 32.579 1.00 73.94 104 ILE A N 1
ATOM 786 C CA . ILE A 1 104 ? -24.468 -7.154 32.217 1.00 73.94 104 ILE A CA 1
ATOM 787 C C . ILE A 1 104 ? -24.586 -8.369 31.255 1.00 73.94 104 ILE A C 1
ATOM 789 O O . ILE A 1 104 ? -25.661 -8.686 30.757 1.00 73.94 104 ILE A O 1
ATOM 793 N N . GLY A 1 105 ? -23.482 -9.081 30.981 1.00 68.88 105 GLY A N 1
ATOM 794 C CA . GLY A 1 105 ? -23.472 -10.326 30.202 1.00 68.88 105 GLY A CA 1
ATOM 795 C C . GLY A 1 105 ? -23.285 -10.161 28.689 1.00 68.88 105 GLY A C 1
ATOM 796 O O . GLY A 1 105 ? -23.547 -11.098 27.933 1.00 68.88 105 GLY A O 1
ATOM 797 N N . SER A 1 106 ? -22.831 -9.001 28.195 1.00 67.75 106 SER A N 1
ATOM 798 C CA . SER A 1 106 ? -22.625 -8.824 26.750 1.00 67.75 106 SER A CA 1
ATOM 799 C C . SER A 1 106 ? -21.451 -9.663 26.230 1.00 67.75 106 SER A C 1
ATOM 801 O O . SER A 1 106 ? -20.357 -9.649 26.795 1.00 67.75 106 SER A O 1
ATOM 803 N N . ALA A 1 107 ? -21.650 -10.347 25.100 1.00 66.69 107 ALA A N 1
ATOM 804 C CA . ALA A 1 107 ? -20.648 -11.245 24.539 1.00 66.69 107 ALA A CA 1
ATOM 805 C C . ALA A 1 107 ? -19.380 -10.503 24.039 1.00 66.69 107 ALA A C 1
ATOM 807 O O . ALA A 1 107 ? -19.493 -9.589 23.210 1.00 66.69 107 ALA A O 1
ATOM 808 N N . PRO A 1 108 ? -18.160 -10.963 24.392 1.00 66.19 108 PRO A N 1
ATOM 809 C CA . PRO A 1 108 ? -16.888 -10.342 23.995 1.00 66.19 108 PRO A CA 1
ATOM 810 C C . PRO A 1 108 ? -16.640 -10.282 22.473 1.00 66.19 108 PRO A C 1
ATOM 812 O O . PRO A 1 108 ? -15.794 -9.512 22.012 1.00 66.19 108 PRO A O 1
ATOM 815 N N . ARG A 1 109 ? -17.407 -11.025 21.656 1.00 69.44 109 ARG A N 1
ATOM 816 C CA . ARG A 1 109 ? -17.395 -10.898 20.182 1.00 69.44 109 ARG A CA 1
ATOM 817 C C . ARG A 1 109 ? -17.855 -9.519 19.698 1.00 69.44 109 ARG A C 1
ATOM 819 O O . ARG A 1 109 ? -17.301 -9.030 18.717 1.00 69.44 109 ARG A O 1
ATOM 826 N N . HIS A 1 110 ? -18.801 -8.872 20.383 1.00 72.69 110 HIS A N 1
ATOM 827 C CA . HIS A 1 110 ? -19.290 -7.545 19.987 1.00 72.69 110 HIS A CA 1
ATOM 828 C C . HIS A 1 110 ? -18.227 -6.460 20.177 1.00 72.69 110 HIS A C 1
ATOM 830 O O . HIS A 1 110 ? -18.127 -5.550 19.356 1.00 72.69 110 HIS A O 1
ATOM 836 N N . LEU A 1 111 ? -17.389 -6.583 21.213 1.00 70.56 111 LEU A N 1
ATOM 837 C CA . LEU A 1 111 ? -16.255 -5.683 21.419 1.00 70.56 111 LEU A CA 1
ATOM 838 C C . LEU A 1 111 ? -15.221 -5.822 20.301 1.00 70.56 111 LEU A C 1
ATOM 840 O O . LEU A 1 111 ? -14.828 -4.822 19.704 1.00 70.56 111 LEU A O 1
ATOM 844 N N . ARG A 1 112 ? -14.833 -7.061 19.969 1.00 71.75 112 ARG A N 1
ATOM 845 C CA . ARG A 1 112 ? -13.882 -7.328 18.879 1.00 71.75 112 ARG A CA 1
ATOM 846 C C . ARG A 1 112 ? -14.392 -6.789 17.543 1.00 71.75 112 ARG A C 1
ATOM 848 O O . ARG A 1 112 ? -13.650 -6.098 16.856 1.00 71.75 112 ARG A O 1
ATOM 855 N N . ALA A 1 113 ? -15.656 -7.051 17.202 1.00 79.31 113 ALA A N 1
ATOM 856 C CA . ALA A 1 113 ? -16.260 -6.572 15.959 1.00 79.31 113 ALA A CA 1
ATOM 857 C C . ALA A 1 113 ? -16.303 -5.037 15.879 1.00 79.31 113 ALA A C 1
ATOM 859 O O . ALA A 1 113 ? -16.082 -4.472 14.810 1.00 79.31 113 ALA A O 1
ATOM 860 N N . ARG A 1 114 ? -16.541 -4.353 17.007 1.00 79.44 114 ARG A N 1
ATOM 861 C CA . ARG A 1 114 ? -16.539 -2.885 17.059 1.00 79.44 114 ARG A CA 1
ATOM 862 C C . ARG A 1 114 ? -15.146 -2.313 16.802 1.00 79.44 114 ARG A C 1
ATOM 864 O O . ARG A 1 114 ? -15.023 -1.439 15.954 1.00 79.44 114 ARG A O 1
ATOM 871 N N . VAL A 1 115 ? -14.117 -2.843 17.470 1.00 79.81 115 VAL A N 1
ATOM 872 C CA . VAL A 1 115 ? -12.719 -2.407 17.281 1.00 79.81 115 VAL A CA 1
ATOM 873 C C . VAL A 1 115 ? -12.255 -2.670 15.847 1.00 79.81 115 VAL A C 1
ATOM 875 O O . VAL A 1 115 ? -11.641 -1.804 15.231 1.00 79.81 115 VAL A O 1
ATOM 878 N N . LEU A 1 116 ? -12.608 -3.829 15.283 1.00 81.75 116 LEU A N 1
ATOM 879 C CA . LEU A 1 116 ? -12.272 -4.174 13.902 1.00 81.75 116 LEU A CA 1
ATOM 880 C C . LEU A 1 116 ? -12.965 -3.243 12.896 1.00 81.75 116 LEU A C 1
ATOM 882 O O . LEU A 1 116 ? -12.341 -2.799 11.937 1.00 81.75 116 LEU A O 1
ATOM 886 N N . ARG A 1 117 ? -14.240 -2.900 13.130 1.00 86.06 117 ARG A N 1
ATOM 887 C CA . ARG A 1 117 ? -14.987 -1.946 12.297 1.00 86.06 117 ARG A CA 1
ATOM 888 C C . ARG A 1 117 ? -14.407 -0.536 12.388 1.00 86.06 117 ARG A C 1
ATOM 890 O O . ARG A 1 117 ? -14.322 0.139 11.373 1.00 86.06 117 ARG A O 1
ATOM 897 N N . GLU A 1 118 ? -14.004 -0.100 13.577 1.00 84.44 118 GLU A N 1
ATOM 898 C CA . GLU A 1 118 ? -13.373 1.208 13.789 1.00 84.44 118 GLU A CA 1
ATOM 899 C C . GLU A 1 118 ? -12.028 1.283 13.051 1.00 84.44 118 GLU A C 1
ATOM 901 O O . GLU A 1 118 ? -11.801 2.218 12.286 1.00 84.44 118 GLU A O 1
ATOM 906 N N . GLY A 1 119 ? -11.202 0.235 13.156 1.00 84.88 119 GLY A N 1
ATOM 907 C CA . GLY A 1 119 ? -9.972 0.102 12.372 1.00 84.88 119 GLY A CA 1
ATOM 908 C C . GLY A 1 119 ? -10.219 0.090 10.859 1.00 84.88 119 GLY A C 1
ATOM 909 O O . GLY A 1 119 ? -9.534 0.795 10.123 1.00 84.88 119 GLY A O 1
ATOM 910 N N . ALA A 1 120 ? -11.235 -0.642 10.392 1.00 87.00 120 ALA A N 1
ATOM 911 C CA . ALA A 1 120 ? -11.596 -0.703 8.976 1.00 87.00 120 ALA A CA 1
ATOM 912 C C . ALA A 1 120 ? -12.081 0.648 8.423 1.00 87.00 120 ALA A C 1
ATOM 914 O O . ALA A 1 120 ? -11.751 0.997 7.294 1.00 87.00 120 ALA A O 1
ATOM 915 N N . VAL A 1 121 ? -12.830 1.426 9.210 1.00 90.00 121 VAL A N 1
ATOM 916 C CA . VAL A 1 121 ? -13.293 2.767 8.814 1.00 90.00 121 VAL A CA 1
ATOM 917 C C . VAL A 1 121 ? -12.115 3.735 8.711 1.00 90.00 121 VAL A C 1
ATOM 919 O O . VAL A 1 121 ? -12.010 4.448 7.716 1.00 90.00 121 VAL A O 1
ATOM 922 N N . ILE A 1 122 ? -11.207 3.729 9.694 1.00 87.50 122 ILE A N 1
ATOM 923 C CA . ILE A 1 122 ? -9.993 4.563 9.673 1.00 87.50 122 ILE A CA 1
ATOM 924 C C . ILE A 1 122 ? -9.131 4.209 8.455 1.00 87.50 122 ILE A C 1
ATOM 926 O O . ILE A 1 122 ? -8.702 5.099 7.721 1.00 87.50 122 ILE A O 1
ATOM 930 N N . ALA A 1 123 ? -8.927 2.914 8.201 1.00 88.75 123 ALA A N 1
ATOM 931 C CA . A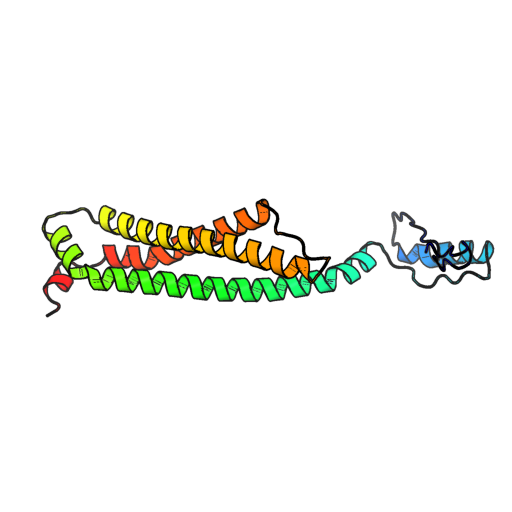LA A 1 123 ? -8.166 2.440 7.051 1.00 88.75 123 ALA A CA 1
ATOM 932 C C . ALA A 1 123 ? -8.834 2.818 5.724 1.00 88.75 123 ALA A C 1
ATOM 934 O O . ALA A 1 123 ? -8.169 3.341 4.837 1.00 88.75 123 ALA A O 1
ATOM 935 N N . GLY A 1 124 ? -10.147 2.613 5.596 1.00 91.50 124 GLY A N 1
ATOM 936 C CA . GLY A 1 124 ? -10.899 2.963 4.391 1.00 91.50 124 GLY A CA 1
ATOM 937 C C . GLY A 1 124 ? -10.849 4.460 4.084 1.00 91.50 124 GLY A C 1
ATOM 938 O O . GLY A 1 124 ? -10.588 4.842 2.944 1.00 91.50 124 GLY A O 1
ATOM 939 N N . ALA A 1 125 ? -11.022 5.308 5.100 1.00 92.75 125 ALA A N 1
ATOM 940 C CA . ALA A 1 125 ? -10.902 6.757 4.953 1.00 92.75 125 ALA A CA 1
ATOM 941 C C . ALA A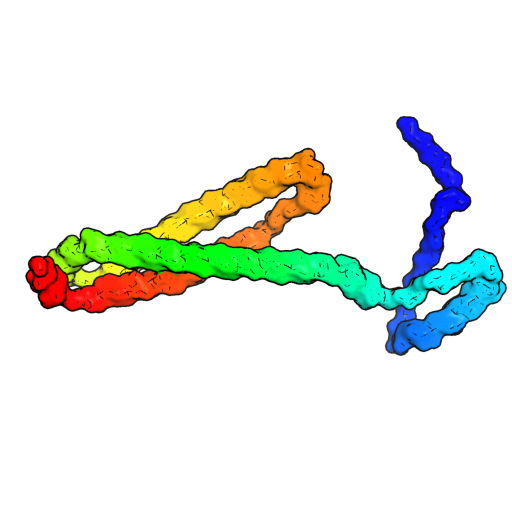 1 125 ? -9.478 7.173 4.550 1.00 92.75 125 ALA A C 1
ATOM 943 O O . ALA A 1 125 ? -9.313 7.980 3.637 1.00 92.75 125 ALA A O 1
ATOM 944 N N . GLY A 1 126 ? -8.454 6.584 5.177 1.00 90.94 126 GLY A N 1
ATOM 945 C CA . GLY A 1 126 ? -7.052 6.833 4.841 1.00 90.94 126 GLY A CA 1
ATOM 946 C C . GLY A 1 126 ? -6.691 6.402 3.417 1.00 90.94 126 GLY A C 1
ATOM 947 O O . GLY A 1 126 ? -6.054 7.165 2.696 1.00 90.94 126 GLY A O 1
ATOM 948 N N . ILE A 1 127 ? -7.146 5.223 2.979 1.00 92.31 127 ILE A N 1
ATOM 949 C CA . ILE A 1 127 ? -6.930 4.719 1.613 1.00 92.31 127 ILE A CA 1
ATOM 950 C C . ILE A 1 127 ? -7.614 5.634 0.594 1.00 92.31 127 ILE A C 1
ATOM 952 O O . ILE A 1 127 ? -6.987 6.017 -0.390 1.00 92.31 127 ILE A O 1
ATOM 956 N N . ALA A 1 128 ? -8.870 6.024 0.830 1.00 93.88 128 ALA A N 1
ATOM 957 C CA . ALA A 1 128 ? -9.601 6.909 -0.074 1.00 93.88 128 ALA A CA 1
ATOM 958 C C . ALA A 1 128 ? -8.941 8.293 -0.173 1.00 93.88 128 ALA A C 1
ATOM 960 O O . ALA A 1 128 ? -8.704 8.788 -1.275 1.00 93.88 128 ALA A O 1
ATOM 961 N N . ALA A 1 129 ? -8.591 8.895 0.967 1.00 94.19 129 ALA A N 1
ATOM 962 C CA . ALA A 1 129 ? -7.906 10.183 1.009 1.00 94.19 129 ALA A CA 1
ATOM 963 C C . ALA A 1 129 ? -6.521 10.116 0.346 1.00 94.19 129 ALA A C 1
ATOM 965 O O . ALA A 1 129 ? -6.173 10.998 -0.437 1.00 94.19 129 ALA A O 1
ATOM 966 N N . GLY A 1 130 ? -5.757 9.051 0.602 1.00 90.94 130 GLY A N 1
ATOM 967 C CA . GLY A 1 130 ? -4.447 8.824 -0.004 1.00 90.94 130 GLY A CA 1
ATOM 968 C C . GLY A 1 130 ? -4.521 8.614 -1.516 1.00 90.94 130 GLY A C 1
ATOM 969 O O . GLY A 1 130 ? -3.726 9.196 -2.247 1.00 90.94 130 GLY A O 1
ATOM 970 N N . ALA A 1 131 ? -5.504 7.851 -2.002 1.00 91.25 131 ALA A N 1
ATOM 971 C CA . ALA A 1 131 ? -5.716 7.638 -3.431 1.00 91.25 131 ALA A CA 1
ATOM 972 C C . ALA A 1 131 ? -6.098 8.942 -4.147 1.00 91.25 131 ALA A C 1
ATOM 974 O O . ALA A 1 131 ? -5.488 9.292 -5.157 1.00 91.25 131 ALA A O 1
ATOM 975 N N . LEU A 1 132 ? -7.063 9.692 -3.604 1.00 92.94 132 LEU A N 1
ATOM 976 C CA . LEU A 1 132 ? -7.479 10.980 -4.165 1.00 92.94 132 LEU A CA 1
ATOM 977 C C . LEU A 1 132 ? -6.334 11.998 -4.148 1.00 92.94 132 LEU A C 1
ATOM 979 O O . LEU A 1 132 ? -6.062 12.630 -5.168 1.00 92.94 132 LEU A O 1
ATOM 983 N N . GLY A 1 133 ? -5.637 12.117 -3.015 1.00 92.38 133 GLY A N 1
ATOM 984 C CA . GLY A 1 133 ? -4.491 13.010 -2.859 1.00 92.38 133 GLY A CA 1
ATOM 985 C C . GLY A 1 133 ? -3.343 12.644 -3.796 1.00 92.38 133 GLY A C 1
ATOM 986 O O . GLY A 1 133 ? -2.812 13.518 -4.474 1.00 92.38 133 GLY A O 1
ATOM 987 N N . GLY A 1 134 ? -3.009 11.357 -3.904 1.00 89.62 134 GLY A N 1
ATOM 988 C CA . GLY A 1 134 ? -1.955 10.858 -4.786 1.00 89.62 134 GLY A CA 1
ATOM 989 C C . GLY A 1 134 ? -2.252 11.104 -6.264 1.00 89.62 134 GLY A C 1
ATOM 990 O O . GLY A 1 134 ? -1.385 11.589 -6.986 1.00 89.62 134 GLY A O 1
ATOM 991 N N . ILE A 1 135 ? -3.485 10.848 -6.716 1.00 88.94 135 ILE A N 1
ATOM 992 C CA . ILE A 1 135 ? -3.899 11.128 -8.101 1.00 88.94 135 ILE A CA 1
ATOM 993 C C . ILE A 1 135 ? -3.882 12.635 -8.381 1.00 88.94 135 ILE A C 1
ATOM 995 O O . ILE A 1 135 ? -3.421 13.054 -9.444 1.00 88.94 135 ILE A O 1
ATOM 999 N N . ALA A 1 136 ? -4.360 13.459 -7.444 1.00 90.62 136 ALA A N 1
ATOM 1000 C CA . ALA A 1 136 ? -4.339 14.913 -7.585 1.00 90.62 136 ALA A CA 1
ATOM 1001 C C . ALA A 1 136 ? -2.902 15.449 -7.689 1.00 90.62 136 ALA A C 1
ATOM 1003 O O . ALA A 1 136 ? -2.609 16.239 -8.587 1.00 90.62 136 ALA A O 1
ATOM 1004 N N . LEU A 1 137 ? -1.996 14.967 -6.832 1.00 88.88 137 LEU A N 1
ATOM 1005 C CA . LEU A 1 137 ? -0.582 15.340 -6.867 1.00 88.88 137 LEU A CA 1
ATOM 1006 C C . LEU A 1 137 ? 0.101 14.867 -8.150 1.00 88.88 137 LEU A C 1
ATOM 1008 O O . LEU A 1 137 ? 0.851 15.630 -8.747 1.00 88.88 137 LEU A O 1
ATOM 1012 N N . ALA A 1 138 ? -0.181 13.642 -8.605 1.00 86.56 138 ALA A N 1
ATOM 1013 C CA . ALA A 1 138 ? 0.370 13.109 -9.849 1.00 86.56 138 ALA A CA 1
ATOM 1014 C C . ALA A 1 138 ? -0.075 13.935 -11.064 1.00 86.56 138 ALA A C 1
ATOM 1016 O O . ALA A 1 138 ? 0.737 14.233 -11.936 1.00 86.56 138 ALA A O 1
ATOM 1017 N N . ARG A 1 139 ? -1.344 14.362 -11.102 1.00 86.19 139 ARG A N 1
ATOM 1018 C CA . ARG A 1 139 ? -1.852 15.261 -12.150 1.00 86.19 139 ARG A CA 1
ATOM 1019 C C . ARG A 1 139 ? -1.196 16.635 -12.103 1.00 86.19 139 ARG A C 1
ATOM 1021 O O . ARG A 1 139 ? -0.836 17.162 -13.149 1.00 86.19 139 ARG A O 1
ATOM 1028 N N . PHE A 1 140 ? -1.032 17.195 -10.907 1.00 88.00 140 PHE A N 1
ATOM 1029 C CA . PHE A 1 140 ? -0.363 18.480 -10.728 1.00 88.00 140 PHE A CA 1
ATOM 1030 C C . PHE A 1 140 ? 1.119 18.407 -11.115 1.00 88.00 140 PHE A C 1
ATOM 1032 O O . PHE A 1 140 ? 1.622 19.279 -11.803 1.00 88.00 140 PHE A O 1
ATOM 1039 N N . ALA A 1 141 ? 1.825 17.341 -10.745 1.00 86.56 141 ALA A N 1
ATOM 1040 C CA . ALA A 1 141 ? 3.210 17.143 -11.160 1.00 86.56 141 ALA A CA 1
ATOM 1041 C C . ALA A 1 141 ? 3.323 16.924 -12.681 1.00 86.56 141 ALA A C 1
ATOM 1043 O O . ALA A 1 141 ? 4.223 17.471 -13.318 1.00 86.56 141 ALA A O 1
ATOM 1044 N N . GLY A 1 142 ? 2.378 16.188 -13.275 1.00 85.12 142 GLY A N 1
ATOM 1045 C CA . GLY A 1 142 ? 2.321 15.942 -14.716 1.00 85.12 142 GLY A CA 1
ATOM 1046 C C . GLY A 1 142 ? 2.118 17.200 -15.564 1.00 85.12 142 GLY A C 1
ATOM 1047 O O . GLY A 1 142 ? 2.495 17.202 -16.731 1.00 85.12 142 GLY A O 1
ATOM 1048 N N . SER A 1 143 ? 1.597 18.301 -15.003 1.00 82.81 143 SER A N 1
ATOM 1049 C CA . SER A 1 143 ? 1.540 19.574 -15.739 1.00 82.81 143 SER A CA 1
ATOM 1050 C C . SER A 1 143 ? 2.907 20.242 -15.907 1.00 82.81 143 SER A C 1
ATOM 1052 O O . SER A 1 143 ? 3.057 21.092 -16.779 1.00 82.81 143 SER A O 1
ATOM 1054 N N . TYR A 1 144 ? 3.894 19.875 -15.084 1.00 83.50 144 TYR A N 1
ATOM 1055 C CA . TYR A 1 144 ? 5.259 20.408 -15.149 1.00 83.50 144 TYR A CA 1
ATOM 1056 C C . TYR A 1 144 ? 6.255 19.420 -15.769 1.00 83.50 144 TYR A C 1
ATOM 1058 O O . TYR A 1 144 ? 7.263 19.849 -16.324 1.00 83.50 144 TYR A O 1
ATOM 1066 N N . ILE A 1 145 ? 5.991 18.111 -15.673 1.00 83.00 145 ILE A N 1
ATOM 1067 C CA . ILE A 1 145 ? 6.893 17.047 -16.131 1.00 83.00 145 ILE A CA 1
ATOM 1068 C C . ILE A 1 145 ? 6.144 16.146 -17.133 1.00 83.00 145 ILE A C 1
ATOM 1070 O O . ILE A 1 145 ? 5.265 15.389 -16.712 1.00 83.00 145 ILE A O 1
ATOM 1074 N N . PRO A 1 146 ? 6.496 16.185 -18.436 1.00 70.31 146 PRO A N 1
ATOM 1075 C CA . PRO A 1 146 ? 5.766 15.488 -19.505 1.00 70.31 146 PRO A CA 1
ATOM 1076 C C . PRO A 1 146 ? 5.700 13.957 -19.385 1.00 70.31 146 PRO A C 1
ATOM 1078 O O . PRO A 1 146 ? 4.781 13.347 -19.926 1.00 70.31 146 PRO A O 1
ATOM 1081 N N . ASP A 1 147 ? 6.637 13.333 -18.667 1.00 75.12 147 ASP A N 1
ATOM 1082 C CA . ASP A 1 147 ? 6.789 11.869 -18.617 1.00 75.12 147 ASP A CA 1
ATOM 1083 C C . ASP A 1 147 ? 6.135 11.194 -17.396 1.00 75.12 147 ASP A C 1
ATOM 1085 O O . ASP A 1 147 ? 6.294 9.990 -17.175 1.00 75.12 147 ASP A O 1
ATOM 1089 N N . ILE A 1 148 ? 5.372 11.932 -16.582 1.00 76.75 148 ILE A N 1
ATOM 1090 C CA . ILE A 1 148 ? 4.691 11.344 -15.421 1.00 76.75 148 ILE A CA 1
ATOM 1091 C C . ILE A 1 148 ? 3.492 10.505 -15.871 1.00 76.75 148 ILE A C 1
ATOM 1093 O O . ILE A 1 148 ? 2.491 11.010 -16.381 1.00 76.75 148 ILE A O 1
ATOM 1097 N N . ARG A 1 149 ? 3.566 9.198 -15.605 1.00 76.69 149 ARG A N 1
ATOM 1098 C CA . ARG A 1 149 ? 2.452 8.264 -15.793 1.00 76.69 149 ARG A CA 1
ATOM 1099 C C . ARG A 1 149 ? 1.610 8.153 -14.528 1.00 76.69 149 ARG A C 1
ATOM 1101 O O . ARG A 1 149 ? 2.125 7.946 -13.432 1.00 76.69 149 ARG A O 1
ATOM 1108 N N . ILE A 1 150 ? 0.294 8.244 -14.700 1.00 78.44 150 ILE A N 1
ATOM 1109 C CA . ILE A 1 150 ? -0.670 7.982 -13.627 1.00 78.44 150 ILE A CA 1
ATOM 1110 C C . ILE A 1 150 ? -0.649 6.474 -13.310 1.00 78.44 150 ILE A C 1
ATOM 1112 O O . ILE A 1 150 ? -0.588 5.670 -14.245 1.00 78.44 150 ILE A O 1
ATOM 1116 N N . PRO A 1 151 ? -0.703 6.072 -12.025 1.00 79.31 151 PRO A N 1
ATOM 1117 C CA . PRO A 1 151 ? -0.780 4.666 -11.642 1.00 79.31 151 PRO A CA 1
ATOM 1118 C C . PRO A 1 151 ? -1.974 3.952 -12.283 1.00 79.31 151 PRO A C 1
ATOM 1120 O O . PRO A 1 151 ? -3.084 4.485 -12.295 1.00 79.31 151 PRO A O 1
ATOM 1123 N N . ASP A 1 152 ? 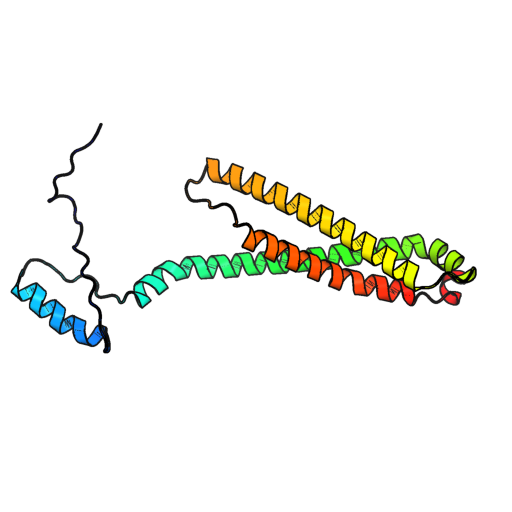-1.750 2.728 -12.760 1.00 86.56 152 ASP A N 1
ATOM 1124 C CA . ASP A 1 152 ? -2.821 1.877 -13.277 1.00 86.56 152 ASP A CA 1
ATOM 1125 C C . ASP A 1 152 ? -3.731 1.355 -12.146 1.00 86.56 152 ASP A C 1
ATOM 1127 O O . ASP A 1 152 ? -3.327 1.256 -10.979 1.00 86.56 152 ASP A O 1
ATOM 1131 N N . VAL A 1 153 ? -4.967 0.988 -12.497 1.00 88.88 153 VAL A N 1
ATOM 1132 C CA . VAL A 1 153 ? -6.000 0.521 -11.557 1.00 88.88 153 VAL A CA 1
ATOM 1133 C C . VAL A 1 153 ? -5.527 -0.711 -10.787 1.00 88.88 153 VAL A C 1
ATOM 1135 O O . VAL A 1 153 ? -5.772 -0.810 -9.585 1.00 88.88 153 VAL A O 1
ATOM 1138 N N . ALA A 1 154 ? -4.801 -1.621 -11.444 1.00 91.00 154 ALA A N 1
ATOM 1139 C CA . ALA A 1 154 ? -4.257 -2.818 -10.808 1.00 91.00 154 ALA A CA 1
ATOM 1140 C C . ALA A 1 154 ? -3.254 -2.480 -9.690 1.00 91.00 154 ALA A C 1
ATOM 1142 O O . ALA A 1 154 ? -3.322 -3.054 -8.601 1.00 91.00 154 ALA A O 1
ATOM 1143 N N . THR A 1 155 ? -2.368 -1.508 -9.920 1.00 88.50 155 THR A N 1
ATOM 1144 C CA . THR A 1 155 ? -1.373 -1.065 -8.932 1.00 88.50 155 THR A CA 1
ATOM 1145 C C . THR A 1 155 ? -2.047 -0.398 -7.737 1.00 88.50 155 THR A C 1
ATOM 1147 O O . THR A 1 155 ? -1.708 -0.691 -6.589 1.00 88.50 155 THR A O 1
ATOM 1150 N N . LEU A 1 156 ? -3.044 0.457 -7.990 1.00 88.62 156 LEU A N 1
ATOM 1151 C CA . LEU A 1 156 ? -3.803 1.120 -6.930 1.00 88.62 156 LEU A CA 1
ATOM 1152 C C . LEU A 1 156 ? -4.614 0.113 -6.100 1.00 88.62 156 LEU A C 1
ATOM 1154 O O . LEU A 1 156 ? -4.614 0.186 -4.871 1.00 88.62 156 LEU A O 1
ATOM 1158 N N . ALA A 1 157 ? -5.257 -0.856 -6.756 1.00 91.31 157 ALA A N 1
ATOM 1159 C CA . ALA A 1 157 ? -5.993 -1.925 -6.091 1.00 91.31 157 ALA A CA 1
ATOM 1160 C C . ALA A 1 157 ? -5.068 -2.814 -5.244 1.00 91.31 157 ALA A C 1
ATOM 1162 O O . ALA A 1 157 ? -5.404 -3.134 -4.104 1.00 91.31 157 ALA A O 1
ATOM 1163 N N . GLY A 1 158 ? -3.881 -3.156 -5.758 1.00 93.25 158 GLY A N 1
ATOM 1164 C CA . GLY A 1 158 ? -2.865 -3.906 -5.018 1.00 93.25 158 GLY A CA 1
ATOM 1165 C C . GLY A 1 158 ? -2.381 -3.167 -3.768 1.00 93.25 158 GLY A C 1
ATOM 1166 O O . GLY A 1 158 ? -2.344 -3.748 -2.682 1.00 93.25 158 GLY A O 1
ATOM 1167 N N . ALA A 1 159 ? -2.090 -1.868 -3.886 1.00 91.50 159 ALA A N 1
ATOM 1168 C CA . ALA A 1 159 ? -1.704 -1.032 -2.749 1.00 91.50 159 ALA A CA 1
ATOM 1169 C C . ALA A 1 159 ? -2.829 -0.921 -1.704 1.00 91.50 159 ALA A C 1
ATOM 1171 O O . ALA A 1 159 ? -2.580 -1.071 -0.507 1.00 91.50 159 ALA A O 1
ATOM 1172 N N . ALA A 1 160 ? -4.075 -0.720 -2.143 1.00 91.81 160 ALA A N 1
ATOM 1173 C CA . ALA A 1 160 ? -5.235 -0.675 -1.258 1.00 91.81 160 ALA A CA 1
ATOM 1174 C C . ALA A 1 160 ? -5.446 -2.004 -0.514 1.00 91.81 160 ALA A C 1
ATOM 1176 O O . ALA A 1 160 ? -5.692 -1.997 0.692 1.00 91.81 160 ALA A O 1
ATOM 1177 N N . ALA A 1 161 ? -5.301 -3.141 -1.201 1.00 93.12 161 ALA A N 1
ATOM 1178 C CA . ALA A 1 161 ? -5.402 -4.465 -0.591 1.00 93.12 161 ALA A CA 1
ATOM 1179 C C . ALA A 1 161 ? -4.298 -4.700 0.453 1.00 93.12 161 ALA A C 1
ATOM 1181 O O . ALA A 1 161 ? -4.581 -5.191 1.548 1.00 93.12 161 ALA A O 1
ATOM 1182 N N . LEU A 1 162 ? -3.060 -4.295 0.153 1.00 93.38 162 LEU A N 1
ATOM 1183 C CA . LEU A 1 162 ? -1.935 -4.382 1.086 1.00 93.38 162 LEU A CA 1
ATOM 1184 C C . LEU A 1 162 ? -2.173 -3.529 2.341 1.00 93.38 162 LEU A C 1
ATOM 1186 O O . LEU A 1 162 ? -1.990 -4.010 3.459 1.00 93.38 162 LEU A O 1
ATOM 1190 N N . LEU A 1 163 ? -2.626 -2.283 2.169 1.00 91.75 163 LEU A N 1
ATOM 1191 C CA . LEU A 1 163 ? -2.959 -1.384 3.278 1.00 91.75 163 LEU A CA 1
ATOM 1192 C C . LEU A 1 163 ? -4.125 -1.919 4.116 1.00 91.75 163 LEU A C 1
ATOM 1194 O O . LEU A 1 163 ? -4.075 -1.858 5.344 1.00 91.75 163 LEU A O 1
ATOM 1198 N N . ALA A 1 164 ? -5.150 -2.486 3.477 1.00 90.00 164 ALA A N 1
ATOM 1199 C CA . ALA A 1 164 ? -6.268 -3.113 4.171 1.00 90.00 164 ALA A CA 1
ATOM 1200 C C . ALA A 1 164 ? -5.806 -4.320 5.003 1.00 90.00 164 ALA A C 1
ATOM 1202 O O . ALA A 1 164 ? -6.165 -4.429 6.176 1.00 90.00 164 ALA A O 1
ATOM 1203 N N . ALA A 1 165 ? -4.962 -5.189 4.439 1.00 91.06 165 ALA A N 1
ATOM 1204 C CA . ALA A 1 165 ? -4.382 -6.318 5.163 1.00 91.06 165 ALA A CA 1
ATOM 1205 C C . ALA A 1 165 ? -3.538 -5.848 6.360 1.00 91.06 165 ALA A C 1
ATOM 1207 O O . ALA A 1 165 ? -3.697 -6.359 7.469 1.00 91.06 165 ALA A O 1
ATOM 1208 N N . ALA A 1 166 ? -2.703 -4.824 6.169 1.00 89.50 166 ALA A N 1
ATOM 1209 C CA . ALA A 1 166 ? -1.903 -4.235 7.238 1.00 89.50 166 ALA A CA 1
ATOM 1210 C C . ALA A 1 166 ? -2.771 -3.631 8.353 1.00 89.50 166 ALA A C 1
ATOM 1212 O O . ALA A 1 166 ? -2.489 -3.846 9.531 1.00 89.50 166 ALA A O 1
ATOM 1213 N N . ALA A 1 167 ? -3.855 -2.933 8.004 1.00 87.38 167 ALA A N 1
ATOM 1214 C CA . ALA A 1 167 ? -4.796 -2.378 8.973 1.00 87.38 167 ALA A CA 1
ATOM 1215 C C . ALA A 1 167 ? -5.513 -3.470 9.777 1.00 87.38 167 ALA A C 1
ATOM 1217 O O . ALA A 1 167 ? -5.648 -3.350 10.998 1.00 87.38 167 ALA A O 1
ATOM 1218 N N . VAL A 1 168 ? -5.924 -4.561 9.120 1.00 86.62 168 VAL A N 1
ATOM 1219 C CA . VAL A 1 168 ? -6.482 -5.732 9.807 1.00 86.62 168 VAL A CA 1
ATOM 1220 C C . VAL A 1 168 ? -5.451 -6.285 10.787 1.00 86.62 168 VAL A C 1
ATOM 1222 O O . VAL A 1 168 ? -5.751 -6.360 11.976 1.00 86.62 168 VAL A O 1
ATOM 1225 N N . CYS A 1 169 ? -4.224 -6.564 10.343 1.00 87.12 169 CYS A N 1
ATOM 1226 C CA . CYS A 1 169 ? -3.145 -7.053 11.206 1.00 87.12 169 CYS A CA 1
ATOM 1227 C C . CYS A 1 169 ? -2.873 -6.125 12.404 1.00 87.12 169 CYS A C 1
ATOM 1229 O O . CYS A 1 169 ? -2.804 -6.599 13.539 1.00 87.12 169 CYS A O 1
ATOM 1231 N N . ALA A 1 170 ? -2.797 -4.811 12.178 1.00 84.75 170 ALA A N 1
ATOM 1232 C CA . ALA A 1 170 ? -2.612 -3.808 13.228 1.00 84.75 170 ALA A CA 1
ATOM 1233 C C . ALA A 1 170 ? -3.765 -3.821 14.247 1.00 84.75 170 ALA A C 1
ATOM 1235 O O . ALA A 1 170 ? -3.546 -3.756 15.455 1.00 84.75 170 ALA A O 1
ATOM 1236 N N . SER A 1 171 ? -5.006 -3.968 13.776 1.00 83.00 171 SER A N 1
ATOM 1237 C CA . SER A 1 171 ? -6.208 -3.971 14.619 1.00 83.00 171 SER A CA 1
ATOM 1238 C C . SER A 1 171 ? -6.411 -5.256 15.437 1.00 83.00 171 SER A C 1
ATOM 1240 O O . SER A 1 171 ? -7.132 -5.232 16.441 1.00 83.00 171 SER A O 1
ATOM 1242 N N . LEU A 1 172 ? -5.748 -6.364 15.082 1.00 81.25 172 LEU A N 1
ATOM 1243 C CA . LEU A 1 172 ? -5.840 -7.625 15.829 1.00 81.25 172 LEU A CA 1
ATOM 1244 C C . LEU A 1 172 ? -5.229 -7.515 17.233 1.00 81.25 172 LEU A C 1
ATOM 1246 O O . LEU A 1 172 ? -5.788 -8.073 18.179 1.00 81.25 172 LEU A O 1
ATOM 1250 N N . MET A 1 173 ? -4.127 -6.774 17.402 1.00 78.38 173 MET A N 1
ATOM 1251 C CA . MET A 1 173 ? -3.467 -6.613 18.708 1.00 78.38 173 MET A CA 1
ATOM 1252 C C . MET A 1 173 ? -4.367 -5.883 19.731 1.00 78.38 173 MET A C 1
ATOM 1254 O O . MET A 1 173 ? -4.608 -6.433 20.814 1.00 78.38 173 MET A O 1
ATOM 1258 N N . PRO A 1 174 ? -4.928 -4.693 19.417 1.00 72.81 174 PRO A N 1
ATOM 1259 C CA . PRO A 1 174 ? -5.881 -4.001 20.285 1.00 72.81 174 PRO A CA 1
ATOM 1260 C C . PRO A 1 174 ? -7.176 -4.791 20.491 1.00 72.81 174 PRO A C 1
ATOM 1262 O O . PRO A 1 174 ? -7.690 -4.829 21.608 1.00 72.81 174 PRO A O 1
ATOM 1265 N N . ALA A 1 175 ? -7.693 -5.466 19.457 1.00 72.88 175 ALA A N 1
ATOM 1266 C CA . ALA A 1 175 ? -8.903 -6.282 19.577 1.00 72.88 175 ALA A CA 1
ATOM 1267 C C . ALA A 1 175 ? -8.705 -7.477 20.527 1.00 72.88 175 ALA A C 1
ATOM 1269 O O . ALA A 1 175 ? -9.589 -7.794 21.332 1.00 72.88 175 ALA A O 1
ATOM 1270 N N . ALA A 1 176 ? -7.533 -8.119 20.480 1.00 71.69 176 ALA A N 1
ATOM 1271 C CA . ALA A 1 176 ? -7.163 -9.169 21.420 1.00 71.69 176 ALA A CA 1
ATOM 1272 C C . ALA A 1 176 ? -7.082 -8.620 22.852 1.00 71.69 176 ALA A C 1
ATOM 1274 O O . ALA A 1 176 ? -7.700 -9.206 23.747 1.00 71.69 176 ALA A O 1
ATOM 1275 N N . ARG A 1 177 ? -6.412 -7.471 23.053 1.00 68.81 177 ARG A N 1
ATOM 1276 C CA . ARG A 1 177 ? -6.354 -6.773 24.351 1.00 68.81 177 ARG A CA 1
ATOM 1277 C C . ARG A 1 177 ? -7.746 -6.441 24.889 1.00 68.81 177 ARG A C 1
ATOM 1279 O O . ARG A 1 177 ? -8.032 -6.820 26.016 1.00 68.81 177 ARG A O 1
ATOM 1286 N N . ALA A 1 178 ? -8.627 -5.846 24.082 1.00 66.56 178 ALA A N 1
ATOM 1287 C CA . ALA A 1 178 ? -9.993 -5.487 24.477 1.00 66.56 178 ALA A CA 1
ATOM 1288 C C . ALA A 1 178 ? -10.811 -6.693 24.969 1.00 66.56 178 ALA A C 1
ATOM 1290 O O . ALA A 1 178 ? -11.614 -6.575 25.887 1.00 66.56 178 ALA A O 1
ATOM 1291 N N . SER A 1 179 ? -10.590 -7.872 24.380 1.00 65.06 179 SER A N 1
ATOM 1292 C CA . SER A 1 179 ? -11.288 -9.098 24.784 1.00 65.06 179 SER A CA 1
ATOM 1293 C C . SER A 1 179 ? -10.679 -9.835 25.977 1.00 65.06 179 SER A C 1
ATOM 1295 O O . SER A 1 179 ? -11.310 -10.753 26.490 1.00 65.06 179 SER A O 1
ATOM 1297 N N . ARG A 1 180 ? -9.460 -9.463 26.383 1.00 64.44 180 ARG A N 1
ATOM 1298 C CA . ARG A 1 180 ? -8.760 -9.985 27.567 1.00 64.44 180 ARG A CA 1
ATOM 1299 C C . ARG A 1 180 ? -8.825 -9.018 28.753 1.00 64.44 180 ARG A C 1
ATOM 1301 O O . ARG A 1 180 ? -8.136 -9.242 29.743 1.00 64.44 180 ARG A O 1
ATOM 1308 N N . ILE A 1 181 ? -9.606 -7.938 28.655 1.00 60.41 181 ILE A N 1
ATOM 1309 C CA . ILE A 1 181 ? -9.861 -7.054 29.793 1.00 60.41 181 ILE A CA 1
ATOM 1310 C C . ILE A 1 181 ? -10.633 -7.870 30.832 1.00 60.41 181 ILE A C 1
ATOM 1312 O O . ILE A 1 181 ? -11.819 -8.147 30.667 1.00 60.41 181 ILE A O 1
ATOM 1316 N N . ASP A 1 182 ? -9.926 -8.284 31.880 1.00 51.75 182 ASP A N 1
ATOM 1317 C CA . ASP A 1 182 ? -10.507 -8.942 33.043 1.00 51.75 182 ASP A CA 1
ATOM 1318 C C . ASP A 1 182 ? -11.457 -7.969 33.744 1.00 51.75 182 ASP A C 1
ATOM 1320 O O . ASP A 1 182 ? -11.030 -6.927 34.254 1.00 51.75 182 ASP A O 1
ATOM 1324 N N . VAL A 1 183 ? -12.742 -8.331 33.798 1.00 53.91 183 VAL A N 1
ATOM 1325 C CA . VAL A 1 183 ? -13.820 -7.575 34.468 1.00 53.91 183 VAL A CA 1
ATOM 1326 C C . VAL A 1 183 ? -13.408 -7.162 35.884 1.00 53.91 183 VAL A C 1
ATOM 1328 O O . VAL A 1 183 ? -13.687 -6.048 36.319 1.00 53.91 183 VAL A O 1
ATOM 1331 N N . ILE A 1 184 ? -12.672 -8.035 36.577 1.00 50.00 184 ILE A N 1
ATOM 1332 C CA . ILE A 1 184 ? -12.231 -7.822 37.958 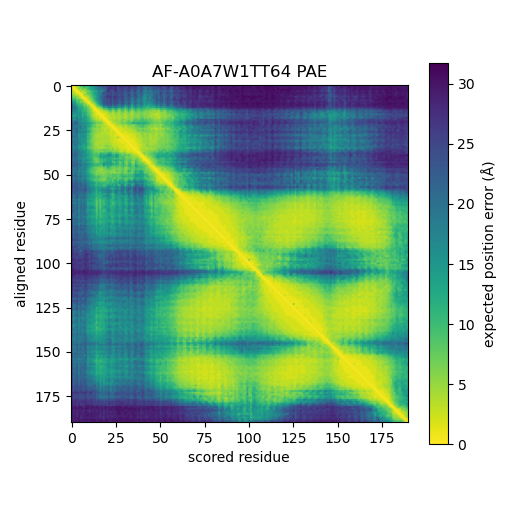1.00 50.00 184 ILE A CA 1
ATOM 1333 C C . ILE A 1 184 ? -11.142 -6.740 38.060 1.00 50.00 184 ILE A C 1
ATOM 1335 O O . ILE A 1 184 ? -11.147 -5.977 39.020 1.00 50.00 184 ILE A O 1
ATOM 1339 N N . LYS A 1 185 ? -10.240 -6.601 37.074 1.00 55.00 185 LYS A N 1
ATOM 1340 C CA . LYS A 1 185 ? -9.263 -5.492 37.051 1.00 55.00 185 LYS A CA 1
ATOM 1341 C C . LYS A 1 185 ? -9.904 -4.169 36.635 1.00 55.00 185 LYS A C 1
ATOM 1343 O O . LYS A 1 185 ? -9.514 -3.132 37.155 1.00 55.00 185 LYS A O 1
ATOM 1348 N N . ALA A 1 186 ? -10.899 -4.202 35.748 1.00 49.00 186 ALA A N 1
ATOM 1349 C CA . ALA A 1 186 ? -11.622 -3.005 35.314 1.00 49.00 186 ALA A CA 1
ATOM 1350 C C . ALA A 1 186 ? -12.476 -2.368 36.430 1.00 49.00 186 ALA A C 1
ATOM 1352 O O . ALA A 1 186 ? -12.711 -1.166 36.394 1.00 49.00 186 ALA A O 1
ATOM 1353 N N . LEU A 1 187 ? -12.915 -3.157 37.418 1.00 52.06 187 LEU A N 1
ATOM 1354 C CA . LEU A 1 187 ? -13.662 -2.686 38.594 1.00 52.06 187 LEU A CA 1
ATOM 1355 C C . LEU A 1 187 ? -12.774 -2.241 39.767 1.00 52.06 187 LEU A C 1
ATOM 1357 O O . LEU A 1 187 ? -13.292 -1.672 40.718 1.00 52.06 187 LEU A O 1
ATOM 1361 N N . ARG A 1 188 ? -11.465 -2.525 39.722 1.00 51.75 188 ARG A N 1
ATOM 1362 C CA . ARG A 1 188 ? -10.516 -2.265 40.821 1.00 51.75 188 ARG A CA 1
ATOM 1363 C C . ARG A 1 188 ? -9.482 -1.182 40.503 1.00 51.75 188 ARG A C 1
ATOM 1365 O O . ARG A 1 188 ? -8.598 -0.945 41.318 1.00 51.75 188 ARG A O 1
ATOM 1372 N N . ALA A 1 189 ? -9.546 -0.597 39.308 1.00 53.66 189 ALA A N 1
ATOM 1373 C CA . ALA A 1 189 ? -8.772 0.582 38.950 1.00 53.66 189 ALA A CA 1
ATOM 1374 C C . ALA A 1 189 ? -9.479 1.819 39.525 1.00 53.66 189 ALA A C 1
ATOM 1376 O O . ALA A 1 189 ? -10.236 2.480 38.816 1.00 53.66 189 ALA A O 1
ATOM 1377 N N . ASP A 1 190 ? -9.262 2.043 40.820 1.00 45.53 190 ASP A N 1
ATOM 1378 C CA . ASP A 1 190 ? -9.378 3.350 41.473 1.00 45.53 190 ASP A CA 1
ATOM 1379 C C . ASP A 1 190 ? -7.990 4.007 41.511 1.00 45.53 190 ASP A C 1
ATOM 1381 O O . ASP A 1 190 ? -7.001 3.276 41.776 1.00 45.53 190 ASP A O 1
#

pLDDT: mean 75.72, std 13.98, range [34.88, 96.31]